Protein AF-A0AAW0RAK2-F1 (afdb_monomer)

Solvent-accessible surface area (backbone atoms only — not comparable to full-atom values): 13248 Å² total; per-residue (Å²): 136,84,80,83,63,71,53,50,67,70,63,47,37,52,49,53,38,53,50,53,51,50,53,22,68,71,68,38,85,73,38,51,70,46,72,48,55,101,86,27,38,77,51,62,38,71,68,61,48,47,56,40,31,77,69,62,59,25,70,68,50,65,35,73,65,27,44,52,48,64,15,53,37,58,44,67,71,52,96,78,45,68,80,42,71,54,14,34,61,48,60,60,58,45,37,55,66,39,35,80,79,54,79,58,89,42,74,66,41,39,52,40,31,74,77,64,63,40,46,72,75,91,58,84,56,38,62,47,62,25,35,52,42,65,54,26,40,39,44,98,82,27,19,41,29,38,29,38,32,54,76,69,29,28,29,35,43,35,72,40,72,59,56,74,78,55,88,76,74,77,91,76,79,98,67,89,74,81,60,82,87,68,79,56,90,52,56,86,58,43,76,76,76,31,48,78,33,52,47,71,59,42,53,56,50,44,65,70,43,43,64,59,56,51,50,56,47,54,55,48,51,54,58,50,61,68,67,78,112

Foldseek 3Di:
DDDQDAADLVLLQVLLQVLLVVLCVVVPPQSDKDFADPQFDPLLDPVLQVLCCVVLLAVATADPSLSVSNRGHIDGPHPFDASAVQKTFDCPCCFRPNLPPDDDPDPVQNVCCVVRVGRDDRDLNSLDHNQKDWGMDGDLQFDKTWIQRNGSQKIFIDGSHDVVCDPPDDDDDDDPPPPVVPSAPPHSVVSVVTDIGRSVRVSVVCVVCVVVRRVVRVVVVVVVVVVVD

Mean predicted aligned error: 11.4 Å

Radius of gyration: 18.57 Å; Cα contacts (8 Å, |Δi|>4): 291; chains: 1; bounding box: 48×43×53 Å

Nearest PDB structures (foldseek):
  4n7z-assembly1_A-2  TM=3.763E-01  e=9.316E-01  Homo sapiens
  4nk7-assembly1_A  TM=3.733E-01  e=7.074E+00  Drosophila melanogaster
  4g7n-assembly1_A  TM=3.426E-01  e=6.664E+00  Drosophila melanogaster

Organism: NCBI:txid1337665

Sequence (229 aa):
MSTNEEYSHDATVAAVTSLLTYVSELYGAGYELSYPPPGGWECFNRDKLRLLQEHGKYNNGLTDRALELMRHMPYFLNDDPELMYFTQPAYHYQAFCRPDLKPPESELEKKNAEENKIVSRETYDQHLPPQFVVLTYAQPWKGYTIIVDTEQGCVRFWDRYDGTASVTKERGDLGYEYDEDEVEESGPEGWKLADRYRIPTFFDLWRREFLRIANAAQEWNRELENKED

Structure (mmCIF, N/CA/C/O backbone):
data_AF-A0AAW0RAK2-F1
#
_entry.id   AF-A0AAW0RAK2-F1
#
loop_
_atom_site.group_PDB
_atom_site.id
_atom_site.type_symbol
_atom_site.label_atom_id
_atom_site.label_alt_id
_atom_site.label_comp_id
_atom_site.label_asym_id
_atom_site.label_entity_id
_atom_site.label_seq_id
_atom_site.pdbx_PDB_ins_code
_atom_site.Cartn_x
_atom_site.Cartn_y
_atom_site.Cartn_z
_atom_site.occupancy
_atom_site.B_iso_or_equiv
_atom_site.auth_seq_id
_atom_site.auth_comp_id
_atom_site.auth_asym_id
_atom_site.auth_atom_id
_atom_site.pdbx_PDB_model_num
ATOM 1 N N . MET A 1 1 ? -24.374 -17.005 -7.831 1.00 31.44 1 MET A N 1
ATOM 2 C CA . MET A 1 1 ? -24.588 -16.677 -6.406 1.00 31.44 1 MET A CA 1
ATOM 3 C C . MET A 1 1 ? -23.296 -16.067 -5.898 1.00 31.44 1 MET A C 1
ATOM 5 O O . MET A 1 1 ? -22.331 -16.800 -5.746 1.00 31.44 1 MET A O 1
ATOM 9 N N . SER A 1 2 ? -23.228 -14.740 -5.779 1.00 39.12 2 SER A N 1
ATOM 10 C CA . SER A 1 2 ? -22.013 -14.063 -5.316 1.00 39.12 2 SER A CA 1
ATOM 11 C C . SER A 1 2 ? -22.067 -14.000 -3.794 1.00 39.12 2 SER A C 1
ATOM 13 O O . SER A 1 2 ? -22.903 -13.287 -3.243 1.00 39.12 2 SER A O 1
ATOM 15 N N . THR A 1 3 ? -21.255 -14.801 -3.108 1.00 45.25 3 THR A N 1
ATOM 16 C CA . THR A 1 3 ? -20.989 -14.575 -1.687 1.00 45.25 3 THR A CA 1
ATOM 17 C C . THR A 1 3 ? -20.198 -13.277 -1.590 1.00 45.25 3 THR A C 1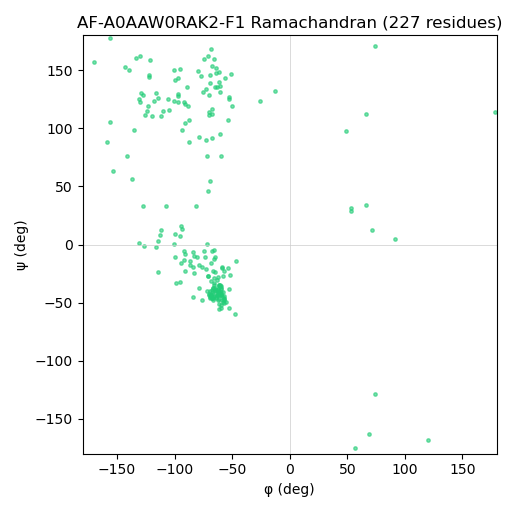
ATOM 19 O O . THR A 1 3 ? -19.089 -13.189 -2.114 1.00 45.25 3 THR A O 1
ATOM 22 N N . ASN A 1 4 ? -20.805 -12.244 -1.012 1.00 52.22 4 ASN A N 1
ATOM 23 C CA . ASN A 1 4 ? -20.113 -11.005 -0.687 1.00 52.22 4 ASN A CA 1
ATOM 24 C C . ASN A 1 4 ? -19.220 -11.329 0.520 1.00 52.22 4 ASN A C 1
ATOM 26 O O . ASN A 1 4 ? -19.695 -11.331 1.652 1.00 52.22 4 ASN A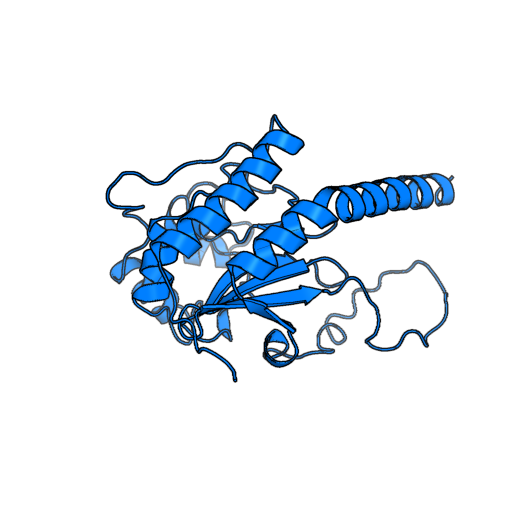 O 1
ATOM 30 N N . GLU A 1 5 ? -17.986 -11.766 0.276 1.00 62.75 5 GLU A N 1
ATOM 31 C CA . GLU A 1 5 ? -17.005 -11.922 1.351 1.00 62.75 5 GLU A CA 1
ATOM 32 C C . GLU A 1 5 ? -16.619 -10.523 1.821 1.00 62.75 5 GLU A C 1
ATOM 34 O O . GLU A 1 5 ? -16.083 -9.725 1.055 1.00 62.75 5 GLU A O 1
ATOM 39 N N . GLU A 1 6 ? -16.971 -10.212 3.066 1.00 83.44 6 GLU A N 1
ATOM 40 C CA . GLU A 1 6 ? -16.625 -8.946 3.699 1.00 83.44 6 GLU A CA 1
ATOM 41 C C . GLU A 1 6 ? -15.104 -8.809 3.851 1.00 83.44 6 GLU A C 1
ATOM 43 O O . GLU A 1 6 ? -14.372 -9.794 3.982 1.00 83.44 6 GLU A O 1
ATOM 48 N N . TYR A 1 7 ? -14.625 -7.564 3.856 1.00 92.12 7 TYR A N 1
ATOM 49 C CA . TYR A 1 7 ? -13.220 -7.243 4.089 1.00 92.12 7 TYR A CA 1
ATOM 50 C C . TYR A 1 7 ? -12.701 -7.879 5.389 1.00 92.12 7 TYR A C 1
ATOM 52 O O . TYR A 1 7 ? -13.234 -7.636 6.473 1.00 92.12 7 TYR A O 1
ATOM 60 N N . SER A 1 8 ? -11.609 -8.639 5.279 1.00 94.38 8 SER A N 1
ATOM 61 C CA . SER A 1 8 ? -10.864 -9.182 6.415 1.00 94.38 8 SER A CA 1
ATOM 62 C C . SER A 1 8 ? -9.519 -8.474 6.529 1.00 94.38 8 SER A C 1
ATOM 64 O O . SER A 1 8 ? -8.667 -8.599 5.646 1.00 94.38 8 SER A O 1
ATOM 66 N N . HIS A 1 9 ? -9.327 -7.737 7.623 1.00 95.38 9 HIS A N 1
ATOM 67 C CA . HIS A 1 9 ? -8.092 -6.998 7.880 1.00 95.38 9 HIS A CA 1
ATOM 68 C C . HIS A 1 9 ? -6.874 -7.930 7.931 1.00 95.38 9 HIS A C 1
ATOM 70 O O . HIS A 1 9 ? -5.954 -7.764 7.134 1.00 95.38 9 HIS A O 1
ATOM 76 N N . ASP A 1 10 ? -6.912 -8.962 8.776 1.00 95.19 10 ASP A N 1
ATOM 77 C CA . ASP A 1 10 ? -5.793 -9.894 8.963 1.00 95.19 10 ASP A CA 1
ATOM 78 C C . ASP A 1 10 ? -5.431 -10.637 7.673 1.00 95.19 10 ASP A C 1
ATOM 80 O O . ASP A 1 10 ? -4.255 -10.773 7.336 1.00 95.19 10 ASP A O 1
ATOM 84 N N . ALA A 1 11 ? -6.437 -11.079 6.907 1.00 93.75 11 ALA A N 1
ATOM 85 C CA . ALA A 1 11 ? -6.195 -11.742 5.629 1.00 93.75 11 ALA A CA 1
ATOM 86 C C . ALA A 1 11 ? -5.560 -10.787 4.610 1.00 93.75 11 ALA A C 1
ATOM 88 O O . ALA A 1 11 ? -4.676 -11.188 3.855 1.00 93.75 11 ALA A O 1
ATOM 89 N N . THR A 1 12 ? -5.976 -9.518 4.610 1.00 95.69 12 THR A N 1
ATOM 90 C CA . THR A 1 12 ? -5.400 -8.485 3.741 1.00 95.69 12 THR A CA 1
ATOM 91 C C . THR A 1 12 ? -3.955 -8.192 4.126 1.00 95.69 12 THR A C 1
ATOM 93 O O . THR A 1 12 ? -3.084 -8.211 3.260 1.00 95.69 12 THR A O 1
ATOM 96 N N . VAL A 1 13 ? -3.678 -7.988 5.417 1.00 96.25 13 VAL A N 1
ATOM 97 C CA . VAL A 1 13 ? -2.321 -7.776 5.940 1.00 96.25 13 VAL A CA 1
ATOM 98 C C . VAL A 1 13 ? -1.419 -8.951 5.580 1.00 96.25 13 VAL A C 1
ATOM 100 O O . VAL A 1 13 ? -0.319 -8.738 5.070 1.00 96.25 13 VAL A O 1
ATOM 103 N N . ALA A 1 14 ? -1.882 -10.187 5.776 1.00 95.00 14 ALA A N 1
ATOM 104 C CA . ALA A 1 14 ? -1.127 -11.382 5.419 1.00 95.00 14 ALA A CA 1
ATOM 105 C C . ALA A 1 14 ? -0.844 -11.458 3.909 1.00 95.00 14 ALA A C 1
ATOM 107 O O . ALA A 1 14 ? 0.275 -11.786 3.510 1.00 95.00 14 ALA A O 1
ATOM 108 N N . ALA A 1 15 ? -1.825 -11.122 3.068 1.00 93.38 15 ALA A N 1
ATOM 109 C CA . ALA A 1 15 ? -1.676 -11.160 1.618 1.00 93.38 15 ALA A CA 1
ATOM 110 C C . ALA A 1 15 ? -0.693 -10.095 1.103 1.00 93.38 15 ALA A C 1
ATOM 112 O O . ALA A 1 15 ? 0.218 -10.423 0.342 1.00 93.38 15 ALA A O 1
ATOM 113 N N . VAL A 1 16 ? -0.812 -8.849 1.578 1.00 93.31 16 VAL A N 1
ATOM 114 C CA . VAL A 1 16 ? 0.123 -7.769 1.226 1.00 93.31 16 VAL A CA 1
ATOM 115 C C . VAL A 1 16 ? 1.522 -8.072 1.747 1.00 93.31 16 VAL A C 1
ATOM 117 O O . VAL A 1 16 ? 2.488 -7.958 0.999 1.00 93.31 16 VAL A O 1
ATOM 120 N N . THR A 1 17 ? 1.640 -8.525 2.997 1.00 94.12 17 THR A N 1
ATOM 121 C CA . THR A 1 17 ? 2.926 -8.936 3.576 1.00 94.12 17 THR A CA 1
ATOM 122 C C . THR A 1 17 ? 3.579 -9.998 2.709 1.00 94.12 17 THR A C 1
ATOM 124 O O . THR A 1 17 ? 4.723 -9.838 2.303 1.00 94.12 17 THR A O 1
ATOM 127 N N . SER A 1 18 ? 2.832 -11.041 2.344 1.00 91.69 18 SER A N 1
ATOM 128 C CA . SER A 1 18 ? 3.358 -12.102 1.495 1.00 91.69 18 SER A CA 1
ATOM 129 C C . SER A 1 18 ? 3.824 -11.598 0.129 1.00 91.69 18 SER A C 1
ATOM 131 O O . SER A 1 18 ? 4.825 -12.113 -0.366 1.00 91.69 18 SER A O 1
ATOM 133 N N . LEU A 1 19 ? 3.126 -10.633 -0.478 1.00 88.50 19 LEU A N 1
ATOM 134 C CA . LEU A 1 19 ? 3.572 -10.003 -1.718 1.00 88.50 19 LEU A CA 1
ATOM 135 C C . LEU A 1 19 ? 4.912 -9.296 -1.521 1.00 88.50 19 LEU A C 1
ATOM 137 O O . LEU A 1 19 ? 5.861 -9.564 -2.254 1.00 88.50 19 LEU A O 1
ATOM 141 N N . LEU A 1 20 ? 4.987 -8.383 -0.553 1.00 90.06 20 LEU A N 1
ATOM 142 C CA . LEU A 1 20 ? 6.180 -7.563 -0.382 1.00 90.06 20 LEU A CA 1
ATOM 143 C C . LEU A 1 20 ? 7.379 -8.427 0.017 1.00 90.06 20 LEU A C 1
ATOM 145 O O . LEU A 1 20 ? 8.466 -8.228 -0.520 1.00 90.06 20 LEU A O 1
ATOM 149 N N . THR A 1 21 ? 7.186 -9.421 0.893 1.00 91.25 21 THR A N 1
ATOM 150 C CA . THR A 1 21 ? 8.232 -10.387 1.262 1.00 91.25 21 THR A CA 1
ATOM 151 C C . THR A 1 21 ? 8.735 -11.139 0.038 1.00 91.25 21 THR A C 1
ATOM 153 O O . THR A 1 21 ? 9.941 -11.242 -0.150 1.00 91.25 21 THR A O 1
ATOM 156 N N . TYR A 1 22 ? 7.834 -11.597 -0.834 1.00 87.56 22 TYR A N 1
ATOM 157 C CA . TYR A 1 22 ? 8.224 -12.284 -2.062 1.00 87.56 22 TYR A CA 1
ATOM 158 C C . TYR A 1 22 ? 9.080 -11.397 -2.982 1.00 87.56 22 TYR A C 1
ATOM 160 O O . TYR A 1 22 ? 10.105 -11.848 -3.486 1.00 87.56 22 TYR A O 1
ATOM 168 N N . VAL A 1 23 ? 8.703 -10.127 -3.162 1.00 85.62 23 VAL A N 1
ATOM 169 C CA . VAL A 1 23 ? 9.499 -9.153 -3.932 1.00 85.62 23 VAL A CA 1
ATOM 170 C C . VAL A 1 23 ? 10.872 -8.933 -3.289 1.00 85.62 23 VAL A C 1
ATOM 172 O O . VAL A 1 23 ? 11.889 -8.972 -3.977 1.00 85.62 23 VAL A O 1
ATOM 175 N N . SER A 1 24 ? 10.905 -8.738 -1.969 1.00 88.88 24 SER A N 1
ATOM 176 C CA . SER A 1 24 ? 12.136 -8.551 -1.194 1.00 88.88 24 SER A CA 1
ATOM 177 C C . SER A 1 24 ? 13.102 -9.725 -1.360 1.00 88.88 24 SER A C 1
ATOM 179 O O . SER A 1 24 ? 14.282 -9.528 -1.641 1.00 88.88 24 SER A O 1
ATOM 181 N N . GLU A 1 25 ? 12.596 -10.956 -1.265 1.00 88.50 25 GLU A N 1
ATOM 182 C CA . GLU A 1 25 ? 13.384 -12.178 -1.445 1.00 88.50 25 GLU A CA 1
ATOM 183 C C . GLU A 1 25 ? 13.883 -12.352 -2.882 1.00 88.50 25 GLU A C 1
ATOM 185 O O . GLU A 1 25 ? 15.000 -12.826 -3.089 1.00 88.50 25 GLU A O 1
ATOM 190 N N . LEU A 1 26 ? 13.069 -11.976 -3.872 1.00 84.06 26 LEU A N 1
ATOM 191 C CA . LEU A 1 26 ? 13.415 -12.134 -5.279 1.00 84.06 26 LEU A CA 1
ATOM 192 C C . LEU A 1 26 ? 14.544 -11.192 -5.713 1.00 84.06 26 LEU A C 1
ATOM 194 O O . LEU A 1 26 ? 15.452 -11.626 -6.421 1.00 84.06 26 LEU A O 1
ATOM 198 N N . TYR A 1 27 ? 14.481 -9.920 -5.317 1.00 82.88 27 TYR A N 1
ATOM 199 C CA . TYR A 1 27 ? 15.470 -8.918 -5.722 1.00 82.88 27 TYR A CA 1
ATOM 200 C C . TYR A 1 27 ? 16.653 -8.800 -4.748 1.00 82.88 27 TYR A C 1
ATOM 202 O O . TYR A 1 27 ? 17.744 -8.401 -5.155 1.00 82.88 27 TYR A O 1
ATOM 210 N N . GLY A 1 28 ? 16.487 -9.205 -3.487 1.00 82.69 28 GLY A N 1
ATOM 211 C CA . GLY A 1 28 ? 17.563 -9.264 -2.503 1.00 82.69 28 GLY A CA 1
ATOM 212 C C . GLY A 1 28 ? 17.994 -7.890 -1.981 1.00 82.69 28 GLY A C 1
ATOM 213 O O . GLY A 1 28 ? 17.176 -7.114 -1.488 1.00 82.69 28 GLY A O 1
ATOM 214 N N . ALA A 1 29 ? 19.302 -7.618 -2.019 1.00 79.19 29 ALA A N 1
ATOM 215 C CA . ALA A 1 29 ? 19.875 -6.388 -1.470 1.00 79.19 29 ALA A CA 1
ATOM 216 C C . ALA A 1 29 ? 19.300 -5.151 -2.178 1.00 79.19 29 ALA A C 1
ATOM 218 O O . ALA A 1 29 ? 19.273 -5.096 -3.406 1.00 79.19 29 ALA A O 1
ATOM 219 N N . GLY A 1 30 ? 18.854 -4.157 -1.410 1.00 79.50 30 GLY A N 1
ATOM 220 C CA . GLY A 1 30 ? 18.152 -2.992 -1.952 1.00 79.50 30 GLY A CA 1
ATOM 221 C C . GLY A 1 30 ? 16.624 -3.139 -2.001 1.00 79.50 30 GLY A C 1
ATOM 222 O O . GLY A 1 30 ? 15.942 -2.223 -2.458 1.00 79.50 30 GLY A O 1
ATOM 223 N N . TYR A 1 31 ? 16.058 -4.226 -1.470 1.00 87.88 31 TYR A N 1
ATOM 224 C CA . TYR A 1 31 ? 14.609 -4.403 -1.299 1.00 87.88 31 TYR A CA 1
ATOM 225 C C . TYR A 1 31 ? 14.243 -4.784 0.140 1.00 87.88 31 TYR A C 1
ATOM 227 O O . TYR A 1 31 ? 13.294 -5.530 0.385 1.00 87.88 31 TYR A O 1
ATOM 235 N N . GLU A 1 32 ? 14.990 -4.285 1.124 1.00 90.19 32 GLU A N 1
ATOM 236 C CA . GLU A 1 32 ? 14.765 -4.585 2.534 1.00 90.19 32 GLU A CA 1
ATOM 237 C C . GLU A 1 32 ? 13.419 -4.038 3.028 1.00 90.19 32 GLU A C 1
ATOM 239 O O . GLU A 1 32 ? 13.052 -2.885 2.779 1.00 90.19 32 GLU A O 1
ATOM 244 N N . LEU A 1 33 ? 12.701 -4.871 3.783 1.00 92.19 33 LEU A N 1
ATOM 245 C CA . LEU A 1 33 ? 11.429 -4.511 4.400 1.00 92.19 33 LEU A CA 1
ATOM 246 C C . LEU A 1 33 ? 11.587 -4.151 5.872 1.00 92.19 33 LEU A C 1
ATOM 248 O O . LEU A 1 33 ? 12.287 -4.820 6.633 1.00 92.19 33 LEU A O 1
ATOM 252 N N . SER A 1 34 ? 10.824 -3.148 6.290 1.00 92.44 34 SER A N 1
ATOM 253 C CA . SER A 1 34 ? 10.502 -2.900 7.687 1.00 92.44 34 SER A CA 1
ATOM 254 C C . SER A 1 34 ? 9.139 -3.497 8.007 1.00 92.44 34 SER A C 1
ATOM 256 O O . SER A 1 34 ? 8.159 -3.207 7.319 1.00 92.44 34 SER A O 1
ATOM 258 N N . TYR A 1 35 ? 9.066 -4.314 9.057 1.00 94.56 35 TYR A N 1
ATOM 259 C CA . TYR A 1 35 ? 7.819 -4.917 9.526 1.00 94.56 35 TYR A CA 1
ATOM 260 C C . TYR A 1 35 ? 7.226 -4.109 10.685 1.00 94.56 35 TYR A C 1
ATOM 262 O O . TYR A 1 35 ? 7.984 -3.614 11.526 1.00 94.56 35 TYR A O 1
ATOM 270 N N . PRO A 1 36 ? 5.889 -3.983 10.758 1.00 95.00 36 PRO A N 1
ATOM 271 C CA . PRO A 1 36 ? 5.235 -3.228 11.817 1.00 95.00 36 PRO A CA 1
ATOM 272 C C . PRO A 1 36 ? 5.471 -3.864 13.195 1.00 95.00 36 PRO A C 1
ATOM 274 O O . PRO A 1 36 ? 5.541 -5.092 13.313 1.00 95.00 36 PRO A O 1
ATOM 277 N N . PRO A 1 37 ? 5.542 -3.055 14.267 1.00 94.50 37 PRO A N 1
ATOM 278 C CA . PRO A 1 37 ? 5.496 -3.574 15.630 1.00 94.50 37 PRO A CA 1
ATOM 279 C C . PRO A 1 37 ? 4.095 -4.145 15.952 1.00 94.50 37 PRO A C 1
ATOM 281 O O . PRO A 1 37 ? 3.140 -3.864 15.227 1.00 94.50 37 PRO A O 1
ATOM 284 N N . PRO A 1 38 ? 3.913 -4.889 17.065 1.00 91.50 38 PRO A N 1
ATOM 285 C CA . PRO A 1 38 ? 2.638 -5.546 17.392 1.00 91.50 38 PRO A CA 1
ATOM 286 C C . PRO A 1 38 ? 1.398 -4.638 17.495 1.00 91.50 38 PRO A C 1
ATOM 288 O O . PRO A 1 38 ? 0.287 -5.135 17.372 1.00 91.50 38 PRO A O 1
ATOM 291 N N . GLY A 1 39 ? 1.569 -3.333 17.741 1.00 91.94 39 GLY A N 1
ATOM 292 C CA . GLY A 1 39 ? 0.479 -2.339 17.762 1.00 91.94 39 GLY A CA 1
ATOM 293 C C . GLY A 1 39 ? 0.349 -1.509 16.476 1.00 91.94 39 GLY A C 1
ATOM 294 O O . GLY A 1 39 ? -0.357 -0.494 16.460 1.00 91.94 39 GLY A O 1
ATOM 295 N N . GLY A 1 40 ? 1.088 -1.893 15.435 1.00 94.88 40 GLY A N 1
ATOM 296 C CA . GLY A 1 40 ? 1.208 -1.162 14.186 1.00 94.88 40 GLY A CA 1
ATOM 297 C C . GLY A 1 40 ? 2.081 0.089 14.287 1.00 94.88 40 GLY A C 1
ATOM 298 O O . GLY A 1 40 ? 2.508 0.525 15.357 1.00 94.88 40 GLY A O 1
ATOM 299 N N . TRP A 1 41 ? 2.368 0.687 13.141 1.00 92.81 41 TRP A N 1
ATOM 300 C CA . TRP A 1 41 ? 3.177 1.896 13.045 1.00 92.81 41 TRP A CA 1
ATOM 301 C C . TRP A 1 41 ? 2.475 3.115 13.666 1.00 92.81 41 TRP A C 1
ATOM 303 O O . TRP A 1 41 ? 1.463 3.603 13.161 1.00 92.81 41 TRP A O 1
ATOM 313 N N . GLU A 1 42 ? 3.052 3.684 14.725 1.00 89.75 42 GLU A N 1
ATOM 314 C CA . GLU A 1 42 ? 2.478 4.846 15.428 1.00 89.75 42 GLU A CA 1
ATOM 315 C C . GLU A 1 42 ? 2.419 6.125 14.575 1.00 89.75 42 GLU A C 1
ATOM 317 O O . GLU A 1 42 ? 1.601 7.017 14.817 1.00 89.75 42 GLU A O 1
ATOM 322 N N . CYS A 1 43 ? 3.272 6.218 13.554 1.00 84.25 43 CYS A N 1
ATOM 323 C CA . CYS A 1 43 ? 3.294 7.325 12.603 1.00 84.25 43 CYS A CA 1
ATOM 324 C C . CYS A 1 43 ? 2.045 7.399 11.712 1.00 84.25 43 CYS A C 1
ATOM 326 O O . CYS A 1 43 ? 1.725 8.491 11.248 1.00 84.25 43 CYS A O 1
ATOM 328 N N . PHE A 1 44 ? 1.311 6.302 11.508 1.00 85.88 44 PHE A N 1
ATOM 329 C CA . PHE A 1 44 ? -0.000 6.342 10.862 1.00 85.88 44 PHE A CA 1
ATOM 330 C C . PHE A 1 44 ? -1.065 6.592 11.932 1.00 85.88 44 PHE A C 1
ATOM 332 O O . PHE A 1 44 ? -1.617 5.671 12.541 1.00 85.88 44 PHE A O 1
ATOM 339 N N . ASN A 1 45 ? -1.327 7.869 12.203 1.00 83.81 45 ASN A N 1
ATOM 340 C CA . ASN A 1 45 ? -2.333 8.301 13.166 1.00 83.81 45 ASN A CA 1
ATOM 341 C C . ASN A 1 45 ? -3.218 9.419 12.602 1.00 83.81 45 ASN A C 1
ATOM 343 O O . ASN A 1 45 ? -2.869 10.098 11.634 1.00 83.81 45 ASN A O 1
ATOM 347 N N . ARG A 1 46 ? -4.388 9.587 13.228 1.00 82.38 46 ARG A N 1
ATOM 348 C CA . ARG A 1 46 ? -5.421 10.535 12.796 1.00 82.38 46 ARG A CA 1
ATOM 349 C C . ARG A 1 46 ? -4.948 11.986 12.807 1.00 82.38 46 ARG A C 1
ATOM 351 O O . ARG A 1 46 ? -5.331 12.729 11.911 1.00 82.38 46 ARG A O 1
ATOM 358 N N . ASP A 1 47 ? -4.101 12.369 13.756 1.00 78.88 47 ASP A N 1
ATOM 359 C CA . ASP A 1 47 ? -3.611 13.745 13.862 1.00 78.88 47 ASP A CA 1
ATOM 360 C C . ASP A 1 47 ? -2.697 14.110 12.686 1.00 78.88 47 ASP A C 1
ATOM 362 O O . ASP A 1 47 ? -2.900 15.140 12.046 1.00 78.88 47 ASP A O 1
ATOM 366 N N . LYS A 1 48 ? -1.752 13.232 12.323 1.00 72.81 48 LYS A N 1
ATOM 367 C CA . LYS A 1 48 ? -0.908 13.406 11.126 1.00 72.81 48 LYS A CA 1
ATOM 368 C C . LYS A 1 48 ? -1.723 13.407 9.839 1.00 72.81 48 LYS A C 1
ATOM 370 O O . LYS A 1 48 ? -1.456 14.196 8.938 1.00 72.81 48 LYS A O 1
ATOM 375 N N . LEU A 1 49 ? -2.733 12.544 9.763 1.00 73.81 49 LEU A N 1
ATOM 376 C CA . LEU A 1 49 ? -3.621 12.494 8.611 1.00 73.81 49 LEU A CA 1
ATOM 377 C C . LEU A 1 49 ? -4.434 13.788 8.460 1.00 73.81 49 LEU A C 1
ATOM 379 O O . LEU A 1 49 ? -4.599 14.276 7.347 1.00 73.81 49 LEU A O 1
ATOM 383 N N . ARG A 1 50 ? -4.902 14.368 9.572 1.00 72.94 50 ARG A N 1
ATOM 384 C CA . ARG A 1 50 ? -5.605 15.655 9.570 1.00 72.94 50 ARG A CA 1
ATOM 385 C C . ARG A 1 50 ? -4.706 16.781 9.065 1.00 72.94 50 ARG A C 1
ATOM 387 O O . ARG A 1 50 ? -5.150 17.554 8.228 1.00 72.94 50 ARG A O 1
ATOM 394 N N . LEU A 1 51 ? -3.441 16.820 9.491 1.00 67.06 51 LEU A N 1
ATOM 395 C CA . LEU A 1 51 ? -2.467 17.784 8.963 1.00 67.06 51 LEU A CA 1
ATOM 396 C C . LEU A 1 51 ? -2.335 17.648 7.437 1.00 67.06 51 LEU A C 1
ATOM 398 O O . LEU A 1 51 ? -2.456 18.626 6.711 1.00 67.06 51 LEU A O 1
ATOM 402 N N . LEU A 1 52 ? -2.187 16.425 6.923 1.00 65.81 52 LEU A N 1
ATOM 403 C CA . LEU A 1 52 ? -2.106 16.184 5.477 1.00 65.81 52 LEU A CA 1
ATOM 404 C C . LEU A 1 52 ? -3.376 16.607 4.708 1.00 65.81 52 LEU A C 1
ATOM 406 O O . LEU A 1 52 ? -3.277 17.089 3.579 1.00 65.81 52 LEU A O 1
ATOM 410 N N . GLN A 1 53 ? -4.561 16.449 5.306 1.00 67.88 53 GLN A N 1
ATOM 411 C CA . GLN A 1 53 ? -5.833 16.916 4.734 1.00 67.88 53 GLN A CA 1
ATOM 412 C C . GLN A 1 53 ? -5.936 18.444 4.711 1.00 67.88 53 GLN A C 1
ATOM 414 O O . GLN A 1 53 ? -6.311 19.012 3.689 1.00 67.88 53 GLN A O 1
ATOM 419 N N . GLU A 1 54 ? -5.591 19.111 5.817 1.00 66.50 54 GLU A N 1
ATOM 420 C CA . GLU A 1 54 ? -5.627 20.576 5.952 1.00 66.50 54 GLU A CA 1
ATOM 421 C C . GLU A 1 54 ? -4.744 21.266 4.894 1.00 66.50 54 GLU A C 1
ATOM 423 O O . GLU A 1 54 ? -5.056 22.369 4.448 1.00 66.50 54 GLU A O 1
ATOM 428 N N . HIS A 1 55 ? -3.697 20.582 4.422 1.00 61.59 55 HIS A N 1
ATOM 429 C CA . HIS A 1 55 ? -2.806 21.042 3.354 1.00 61.59 55 HIS A CA 1
ATOM 430 C C . HIS A 1 55 ? -3.187 20.556 1.941 1.00 61.59 55 HIS A C 1
ATOM 432 O O . HIS A 1 55 ? -2.379 20.666 1.019 1.00 61.59 55 HIS A O 1
ATOM 438 N N . GLY A 1 56 ? -4.393 20.010 1.748 1.00 57.25 56 GLY A N 1
ATOM 439 C CA . GLY A 1 56 ? -4.919 19.626 0.431 1.00 57.25 56 GLY A CA 1
ATOM 440 C C . GLY A 1 56 ? -4.258 18.396 -0.202 1.00 57.25 56 GLY A C 1
ATOM 441 O O . GLY A 1 56 ? -4.468 18.130 -1.380 1.00 57.25 56 GLY A O 1
ATOM 442 N N . LYS A 1 57 ? -3.459 17.625 0.552 1.00 58.31 57 LYS A N 1
ATOM 443 C CA . LYS A 1 57 ? -2.783 16.413 0.044 1.00 58.31 57 LYS A CA 1
ATOM 444 C C . LYS A 1 57 ? -3.671 15.166 0.085 1.00 58.31 57 LYS A C 1
ATOM 446 O O . LYS A 1 57 ? -3.415 14.210 -0.638 1.00 58.31 57 LYS A O 1
ATOM 451 N N . TYR A 1 58 ? -4.728 15.192 0.894 1.00 59.53 58 TYR A N 1
ATOM 452 C CA . TYR A 1 58 ? -5.796 14.190 0.915 1.00 59.53 58 TYR A CA 1
ATOM 453 C C . TYR A 1 58 ? -7.141 14.910 0.976 1.00 59.53 58 TYR A C 1
ATOM 455 O O . TYR A 1 58 ? -7.574 15.297 2.058 1.00 59.53 58 TYR A O 1
ATOM 463 N N . ASN A 1 59 ? -7.832 15.075 -0.155 1.00 52.91 59 ASN A N 1
ATOM 464 C CA . ASN A 1 59 ? -9.094 15.828 -0.166 1.00 52.91 59 ASN A CA 1
ATOM 465 C C . ASN A 1 59 ? -10.210 15.146 0.644 1.00 52.91 59 ASN A C 1
ATOM 467 O O . ASN A 1 59 ? -11.067 15.827 1.198 1.00 52.91 59 ASN A O 1
ATOM 471 N N . ASN A 1 60 ? -10.179 13.811 0.757 1.00 62.31 60 ASN A N 1
ATOM 472 C CA . ASN A 1 60 ? -11.230 13.030 1.424 1.00 62.31 60 ASN A CA 1
ATOM 473 C C . ASN A 1 60 ? -10.754 12.283 2.681 1.00 62.31 60 ASN A C 1
ATOM 475 O O . ASN A 1 60 ? -11.551 11.626 3.354 1.00 62.31 60 ASN A O 1
ATOM 479 N N . GLY A 1 61 ? -9.464 12.375 3.011 1.00 74.50 61 GLY A N 1
ATOM 480 C CA . GLY A 1 61 ? -8.876 11.607 4.102 1.00 74.50 61 GLY A CA 1
ATOM 481 C C . GLY A 1 61 ? -8.779 10.106 3.866 1.00 74.50 61 GLY A C 1
ATOM 482 O O . GLY A 1 61 ? -8.892 9.639 2.744 1.00 74.50 61 GLY A O 1
ATOM 483 N N . LEU A 1 62 ? -8.581 9.360 4.956 1.00 83.38 62 LEU A N 1
ATOM 484 C CA . LEU A 1 62 ? -8.627 7.900 4.990 1.00 83.38 62 LEU A CA 1
ATOM 485 C C . LEU A 1 62 ? -9.676 7.436 6.003 1.00 83.38 62 LEU A C 1
ATOM 487 O O . LEU A 1 62 ? -9.881 8.069 7.043 1.00 83.38 62 LEU A O 1
ATOM 491 N N . THR A 1 63 ? -10.340 6.320 5.726 1.00 89.88 63 THR A N 1
ATOM 492 C CA . THR A 1 63 ? -11.209 5.636 6.699 1.00 89.88 63 THR A CA 1
ATOM 493 C C . THR A 1 63 ? -10.379 4.976 7.809 1.00 89.88 63 THR A C 1
ATOM 495 O O . THR A 1 63 ? -9.182 4.750 7.633 1.00 89.88 63 THR A O 1
ATOM 498 N N . ASP A 1 64 ? -10.997 4.625 8.947 1.00 91.06 64 ASP A N 1
ATOM 499 C CA . ASP A 1 64 ? -10.280 3.910 10.023 1.00 91.06 64 ASP A CA 1
ATOM 500 C C . ASP A 1 64 ? -9.738 2.566 9.528 1.00 91.06 64 ASP A C 1
ATOM 502 O O . ASP A 1 64 ? -8.632 2.187 9.886 1.00 91.06 64 ASP A O 1
ATOM 506 N N . ARG A 1 65 ? -10.473 1.871 8.648 1.00 93.31 65 ARG A N 1
ATOM 507 C CA . ARG A 1 65 ? -10.038 0.588 8.073 1.00 93.31 65 ARG A CA 1
ATOM 508 C C . ARG A 1 65 ? -8.817 0.728 7.166 1.00 93.31 65 ARG A C 1
ATOM 510 O O . ARG A 1 65 ? -7.919 -0.105 7.246 1.00 93.31 65 ARG A O 1
ATOM 517 N N . ALA A 1 66 ? -8.786 1.759 6.322 1.00 91.75 66 ALA A N 1
ATOM 518 C CA . ALA A 1 66 ? -7.638 2.054 5.467 1.00 91.75 66 ALA A CA 1
ATOM 519 C C . ALA A 1 66 ? -6.413 2.454 6.302 1.00 91.75 66 ALA A C 1
ATOM 521 O O . ALA A 1 66 ? -5.321 1.926 6.093 1.00 91.75 66 ALA A O 1
ATOM 522 N N . LEU A 1 67 ? -6.608 3.317 7.304 1.00 91.00 67 LEU A N 1
ATOM 523 C CA . LEU A 1 67 ? -5.541 3.715 8.219 1.00 91.00 67 LEU A CA 1
ATOM 524 C C . LEU A 1 67 ? -4.997 2.517 9.011 1.00 91.00 67 LEU A C 1
ATOM 526 O O . LEU A 1 67 ? -3.785 2.359 9.134 1.00 91.00 67 LEU A O 1
ATOM 530 N N . GLU A 1 68 ? -5.880 1.652 9.506 1.00 94.69 68 GLU A N 1
ATOM 531 C CA . GLU A 1 68 ? -5.504 0.444 10.240 1.00 94.69 68 GLU A CA 1
ATOM 532 C C . GLU A 1 68 ? -4.728 -0.539 9.359 1.00 94.69 68 GLU A C 1
ATOM 534 O O . GLU A 1 68 ? -3.742 -1.121 9.809 1.00 94.69 68 GLU A O 1
ATOM 539 N N . LEU A 1 69 ? -5.110 -0.689 8.085 1.00 95.31 69 LEU A N 1
ATOM 540 C CA . LEU A 1 69 ? -4.335 -1.458 7.109 1.00 95.31 69 LEU A CA 1
ATOM 541 C C . LEU A 1 69 ? -2.916 -0.899 6.972 1.00 95.31 69 LEU A C 1
ATOM 543 O O . LEU A 1 69 ? -1.949 -1.640 7.120 1.00 95.31 69 LEU A O 1
ATOM 547 N N . MET A 1 70 ? -2.776 0.413 6.782 1.00 92.75 70 MET A N 1
ATOM 548 C CA . MET A 1 70 ? -1.464 1.055 6.659 1.00 92.75 70 MET A CA 1
ATOM 549 C C . MET A 1 70 ? -0.590 0.877 7.907 1.00 92.75 70 MET A C 1
ATOM 551 O O . MET A 1 70 ? 0.623 0.702 7.783 1.00 92.75 70 MET A O 1
ATOM 555 N N . ARG A 1 71 ? -1.187 0.856 9.104 1.00 94.62 71 ARG A N 1
ATOM 556 C CA . ARG A 1 71 ? -0.480 0.592 10.369 1.00 94.62 71 ARG A CA 1
ATOM 557 C C . ARG A 1 71 ? 0.136 -0.802 10.442 1.00 94.62 71 ARG A C 1
ATOM 559 O O . ARG A 1 71 ? 1.161 -0.948 11.102 1.00 94.62 71 ARG A O 1
ATOM 566 N N . HIS A 1 72 ? -0.456 -1.793 9.782 1.00 96.44 72 HIS A N 1
ATOM 567 C CA . HIS A 1 72 ? -0.105 -3.205 9.950 1.00 96.44 72 HIS A CA 1
ATOM 568 C C . HIS A 1 72 ? 0.537 -3.852 8.720 1.00 96.44 72 HIS A C 1
ATOM 570 O O . HIS A 1 72 ? 0.779 -5.055 8.725 1.00 96.44 72 HIS A O 1
ATOM 576 N N . MET A 1 73 ? 0.872 -3.080 7.686 1.00 95.19 73 MET A N 1
ATOM 577 C CA . MET A 1 73 ? 1.628 -3.585 6.537 1.00 95.19 73 MET A CA 1
ATOM 578 C C . MET A 1 73 ? 3.136 -3.317 6.669 1.00 95.19 73 MET A C 1
ATOM 580 O O . MET A 1 73 ? 3.541 -2.338 7.310 1.00 95.19 73 MET A O 1
ATOM 584 N N . PRO A 1 74 ? 3.984 -4.173 6.070 1.00 94.50 74 PRO A N 1
ATOM 585 C CA . PRO A 1 74 ? 5.395 -3.872 5.891 1.00 94.50 74 PRO A CA 1
ATOM 586 C C . PRO A 1 74 ? 5.607 -2.834 4.783 1.00 94.50 74 PRO A C 1
ATOM 588 O O . PRO A 1 74 ? 4.755 -2.654 3.915 1.00 94.50 74 PRO A O 1
ATOM 591 N N . TYR A 1 75 ? 6.767 -2.179 4.800 1.00 91.31 75 TYR A N 1
ATOM 592 C CA . TYR A 1 75 ? 7.162 -1.187 3.795 1.00 91.31 75 TYR A CA 1
ATOM 593 C C . TYR A 1 75 ? 8.634 -1.331 3.429 1.00 91.31 75 TYR A C 1
ATOM 595 O O . TYR A 1 75 ? 9.446 -1.725 4.268 1.00 91.31 75 TYR A O 1
ATOM 603 N N . PHE A 1 76 ? 8.983 -0.986 2.190 1.00 87.75 76 PHE A N 1
ATOM 604 C CA . PHE A 1 76 ? 10.377 -0.933 1.758 1.00 87.75 76 PHE A CA 1
ATOM 605 C C . PHE A 1 76 ? 11.113 0.223 2.430 1.00 87.75 76 PHE A C 1
ATOM 607 O O . PHE A 1 76 ? 10.570 1.319 2.572 1.00 87.75 76 PHE A O 1
ATOM 614 N N . LEU A 1 77 ? 12.352 -0.041 2.841 1.00 81.19 77 LEU A N 1
ATOM 615 C CA . LEU A 1 77 ? 13.226 0.954 3.461 1.00 81.19 77 LEU A CA 1
ATOM 616 C C . LEU A 1 77 ? 13.952 1.832 2.445 1.00 81.19 77 LEU A C 1
ATOM 618 O O . LEU A 1 77 ? 14.344 2.939 2.797 1.00 81.19 77 LEU A O 1
ATOM 622 N N . ASN A 1 78 ? 14.134 1.342 1.220 1.00 74.06 78 ASN A N 1
ATOM 623 C CA . ASN A 1 78 ? 14.795 2.107 0.174 1.00 74.06 78 ASN A CA 1
ATOM 624 C C . ASN A 1 78 ? 13.842 3.118 -0.451 1.00 74.06 78 ASN A C 1
ATOM 626 O O . ASN A 1 78 ? 12.632 2.896 -0.529 1.00 74.06 78 ASN A O 1
ATOM 630 N N . ASP A 1 79 ? 14.420 4.230 -0.895 1.00 64.06 79 ASP A N 1
ATOM 631 C CA . ASP A 1 79 ? 13.668 5.386 -1.379 1.00 64.06 79 ASP A CA 1
ATOM 632 C C . ASP A 1 79 ? 13.177 5.221 -2.821 1.00 64.06 79 ASP A C 1
ATOM 634 O O . ASP A 1 79 ? 12.355 6.014 -3.273 1.00 64.06 79 ASP A O 1
ATOM 638 N N . ASP A 1 80 ? 13.643 4.197 -3.544 1.00 70.00 80 ASP A N 1
ATOM 639 C CA . ASP A 1 80 ? 13.174 3.922 -4.903 1.00 70.00 80 ASP A CA 1
ATOM 640 C C . ASP A 1 80 ? 13.292 2.444 -5.331 1.00 70.00 80 ASP A C 1
ATOM 642 O O . ASP A 1 80 ? 14.064 2.112 -6.232 1.00 70.00 80 ASP A O 1
ATOM 646 N N . PRO A 1 81 ? 12.586 1.506 -4.669 1.00 75.38 81 PRO A N 1
ATOM 647 C CA . PRO A 1 81 ? 12.525 0.136 -5.159 1.00 75.38 81 PRO A CA 1
ATOM 648 C C . PRO A 1 81 ? 11.641 0.099 -6.409 1.00 75.38 81 PRO A C 1
ATOM 650 O O . PRO A 1 81 ? 10.519 0.598 -6.386 1.00 75.38 81 PRO A O 1
ATOM 653 N N . GLU A 1 82 ? 12.074 -0.568 -7.472 1.00 76.00 82 GLU A N 1
ATOM 654 C CA . GLU A 1 82 ? 11.175 -0.913 -8.574 1.00 76.00 82 GLU A CA 1
ATOM 655 C C . GLU A 1 82 ? 10.577 -2.293 -8.297 1.00 76.00 82 GLU A C 1
ATOM 657 O O . GLU A 1 82 ? 11.248 -3.313 -8.434 1.00 76.00 82 GLU A O 1
ATOM 662 N N . LEU A 1 83 ? 9.304 -2.359 -7.884 1.00 73.75 83 LEU A N 1
ATOM 663 C CA . LEU A 1 83 ? 8.660 -3.656 -7.623 1.00 73.75 83 LEU A CA 1
ATOM 664 C C . LEU A 1 83 ? 8.602 -4.502 -8.888 1.00 73.75 83 LEU A C 1
ATOM 666 O O . LEU A 1 83 ? 8.714 -5.722 -8.820 1.00 73.75 83 LEU A O 1
ATOM 670 N N . MET A 1 84 ? 8.353 -3.835 -10.011 1.00 73.31 84 MET A N 1
ATOM 671 C CA . MET A 1 84 ? 8.355 -4.370 -11.364 1.00 73.31 84 MET A CA 1
ATOM 672 C C . MET A 1 84 ? 8.622 -3.215 -12.337 1.00 73.31 84 MET A C 1
ATOM 674 O O . MET A 1 84 ? 8.681 -2.053 -11.940 1.00 73.31 84 MET A O 1
ATOM 678 N N . TYR A 1 85 ? 8.713 -3.528 -13.628 1.00 70.88 85 TYR A N 1
ATOM 679 C CA . TYR A 1 85 ? 8.962 -2.550 -14.684 1.00 70.88 85 TYR A CA 1
ATOM 680 C C . TYR A 1 85 ? 8.029 -1.339 -14.609 1.00 70.88 85 TYR A C 1
ATOM 682 O O . TYR A 1 85 ? 6.803 -1.487 -14.688 1.00 70.88 85 TYR A O 1
ATOM 690 N N . PHE A 1 86 ? 8.626 -0.157 -14.437 1.00 73.12 86 PHE A N 1
ATOM 691 C CA . PHE A 1 86 ? 7.926 1.118 -14.284 1.00 73.12 86 PHE A CA 1
ATOM 692 C C . PHE A 1 86 ? 6.856 1.121 -13.179 1.00 73.12 86 PHE A C 1
ATOM 694 O O . PHE A 1 86 ? 5.850 1.819 -13.272 1.00 73.12 86 PHE A O 1
ATOM 701 N N . THR A 1 87 ? 7.043 0.309 -12.138 1.00 79.12 87 THR A N 1
ATOM 702 C CA . THR A 1 87 ? 6.106 0.175 -11.020 1.00 79.12 87 THR A CA 1
ATOM 703 C C . THR A 1 87 ? 6.830 0.408 -9.704 1.00 79.12 87 THR A C 1
ATOM 705 O O . THR A 1 87 ? 7.637 -0.417 -9.274 1.00 79.12 87 THR A O 1
ATOM 708 N N . GLN A 1 88 ? 6.505 1.516 -9.047 1.00 82.62 88 GLN A N 1
ATOM 709 C CA . GLN A 1 88 ? 7.071 1.906 -7.755 1.00 82.62 88 GLN A CA 1
ATOM 710 C C . GLN A 1 88 ? 6.102 1.571 -6.616 1.00 82.62 88 GLN A C 1
ATOM 712 O O . GLN A 1 88 ? 4.886 1.578 -6.823 1.00 82.62 88 GLN A O 1
ATOM 717 N N . PRO A 1 89 ? 6.592 1.280 -5.400 1.00 84.19 89 PRO A N 1
ATOM 718 C CA . PRO A 1 89 ? 5.739 1.144 -4.236 1.00 84.19 89 PRO A CA 1
ATOM 719 C C . PRO A 1 89 ? 5.137 2.492 -3.881 1.00 84.19 89 PRO A C 1
ATOM 721 O O . PRO A 1 89 ? 5.722 3.548 -4.119 1.00 84.19 89 PRO A O 1
ATOM 724 N N . ALA A 1 90 ? 3.982 2.451 -3.234 1.00 79.62 90 ALA A N 1
ATOM 725 C CA . ALA A 1 90 ? 3.443 3.653 -2.643 1.00 79.62 90 ALA A CA 1
ATOM 726 C C . ALA A 1 90 ? 4.282 4.091 -1.433 1.00 79.62 90 ALA A C 1
ATOM 728 O O . ALA A 1 90 ? 4.517 3.322 -0.499 1.00 79.62 90 ALA A O 1
ATOM 729 N N . TYR A 1 91 ? 4.692 5.358 -1.430 1.00 75.38 91 TYR A N 1
ATOM 730 C CA . TYR A 1 91 ? 5.601 5.948 -0.441 1.00 75.38 91 TYR A CA 1
ATOM 731 C C . TYR A 1 91 ? 4.914 6.363 0.869 1.00 75.38 91 TYR A C 1
ATOM 733 O O . TYR A 1 91 ? 5.293 7.349 1.505 1.00 75.38 91 TYR A O 1
ATOM 741 N N . HIS A 1 92 ? 3.886 5.625 1.292 1.00 74.31 92 HIS A N 1
ATOM 742 C CA . HIS A 1 92 ? 3.117 5.939 2.498 1.00 74.31 92 HIS A CA 1
ATOM 743 C C . HIS A 1 92 ? 4.004 6.003 3.742 1.00 74.31 92 HIS A C 1
ATOM 745 O O . HIS A 1 92 ? 3.892 6.918 4.552 1.00 74.31 92 HIS A O 1
ATOM 751 N N . TYR A 1 93 ? 4.921 5.052 3.903 1.00 75.31 93 TYR A N 1
ATOM 752 C CA . TYR A 1 93 ? 5.796 5.022 5.072 1.00 75.31 93 TYR A CA 1
ATOM 753 C C . TYR A 1 93 ? 6.793 6.177 5.083 1.00 75.31 93 TYR A C 1
ATOM 755 O O . TYR A 1 93 ? 6.954 6.837 6.106 1.00 75.31 93 TYR A O 1
ATOM 763 N N . GLN A 1 94 ? 7.414 6.484 3.948 1.00 74.38 94 GLN A N 1
ATOM 764 C CA . GLN A 1 94 ? 8.317 7.622 3.816 1.00 74.38 94 GLN A CA 1
ATOM 765 C C . GLN A 1 94 ? 7.578 8.925 4.151 1.00 74.38 94 GLN A C 1
ATOM 767 O O . GLN A 1 94 ? 8.022 9.678 5.015 1.00 74.38 94 GLN A O 1
ATOM 772 N N . ALA A 1 95 ? 6.386 9.127 3.581 1.00 70.50 95 ALA A N 1
ATOM 773 C CA . ALA A 1 95 ? 5.589 10.330 3.805 1.00 70.50 95 ALA A CA 1
ATOM 774 C C . ALA A 1 95 ? 5.151 10.515 5.273 1.00 70.50 95 ALA A C 1
ATOM 776 O O . ALA A 1 95 ? 5.173 11.631 5.790 1.00 70.50 95 ALA A O 1
ATOM 777 N N . PHE A 1 96 ? 4.756 9.443 5.970 1.00 71.88 96 PHE A N 1
ATOM 778 C CA . PHE A 1 96 ? 4.203 9.544 7.331 1.00 71.88 96 PHE A CA 1
ATOM 779 C C . PHE A 1 96 ? 5.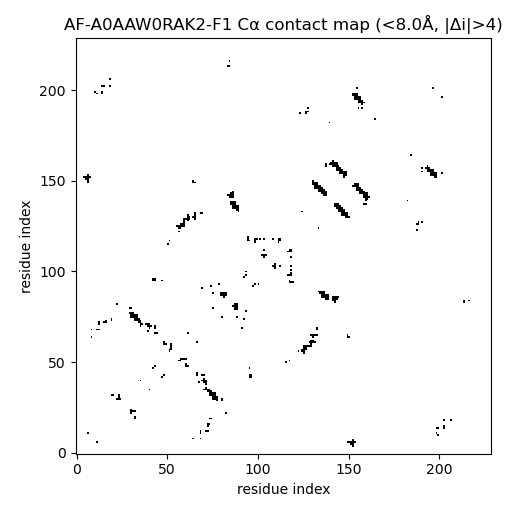233 9.326 8.445 1.00 71.88 96 PHE A C 1
ATOM 781 O O . PHE A 1 96 ? 5.099 9.876 9.548 1.00 71.88 96 PHE A O 1
ATOM 788 N N . CYS A 1 97 ? 6.226 8.478 8.198 1.00 74.06 97 CYS A N 1
ATOM 789 C CA . CYS A 1 97 ? 7.108 7.912 9.216 1.00 74.06 97 CYS A CA 1
ATOM 790 C C . CYS A 1 97 ? 8.556 8.369 9.068 1.00 74.06 97 CYS A C 1
ATOM 792 O O . CYS A 1 97 ? 9.271 8.361 10.069 1.00 74.06 97 CYS A O 1
ATOM 794 N N . ARG A 1 98 ? 8.976 8.786 7.867 1.00 73.81 98 ARG A N 1
ATOM 795 C CA . ARG A 1 98 ? 10.345 9.233 7.573 1.00 73.81 98 ARG A CA 1
ATOM 796 C C . ARG A 1 98 ? 10.385 10.494 6.692 1.00 73.81 98 ARG A C 1
ATOM 798 O O . ARG A 1 98 ? 11.021 10.485 5.639 1.00 73.81 98 ARG A O 1
ATOM 805 N N . PRO A 1 99 ? 9.741 11.602 7.109 1.00 63.16 99 PRO A N 1
ATOM 806 C CA . PRO A 1 99 ? 9.758 12.845 6.333 1.00 63.16 99 PRO A CA 1
ATOM 807 C C . PRO A 1 99 ? 11.162 13.472 6.230 1.00 63.16 99 PRO A C 1
ATOM 809 O O . PRO A 1 99 ? 11.363 14.408 5.468 1.00 63.16 99 PRO A O 1
ATOM 812 N N . ASP A 1 100 ? 12.125 12.974 7.009 1.00 61.59 100 ASP A N 1
ATOM 813 C CA . ASP A 1 100 ? 13.527 13.383 7.046 1.00 61.59 100 ASP A CA 1
ATOM 814 C C . ASP A 1 100 ? 14.383 12.804 5.908 1.00 61.59 100 ASP A C 1
ATOM 816 O O . ASP A 1 100 ? 15.476 13.311 5.664 1.00 61.59 100 ASP A O 1
ATOM 820 N N . LEU A 1 101 ? 13.921 11.746 5.231 1.00 58.84 101 LEU A N 1
ATOM 821 C CA . LEU A 1 101 ? 14.744 10.996 4.276 1.00 58.84 101 LEU A CA 1
ATOM 822 C C . LEU A 1 101 ? 14.954 11.688 2.928 1.00 58.84 101 LEU A C 1
ATOM 824 O O . LEU A 1 101 ? 15.929 11.377 2.249 1.00 58.84 101 LEU A O 1
ATOM 828 N N . LYS A 1 102 ? 14.116 12.660 2.553 1.00 54.34 102 LYS A N 1
ATOM 829 C CA . LYS A 1 102 ? 14.336 13.435 1.329 1.00 54.34 102 LYS A CA 1
ATOM 830 C C . LYS A 1 102 ? 14.401 14.925 1.643 1.00 54.34 102 LYS A C 1
ATOM 832 O O . LYS A 1 102 ? 13.396 15.482 2.090 1.00 54.34 102 LYS A O 1
ATOM 837 N N . PRO A 1 103 ? 15.555 15.591 1.435 1.00 50.69 103 PRO A N 1
ATOM 838 C CA . PRO A 1 103 ? 15.596 17.031 1.541 1.00 50.69 103 PRO A CA 1
ATOM 839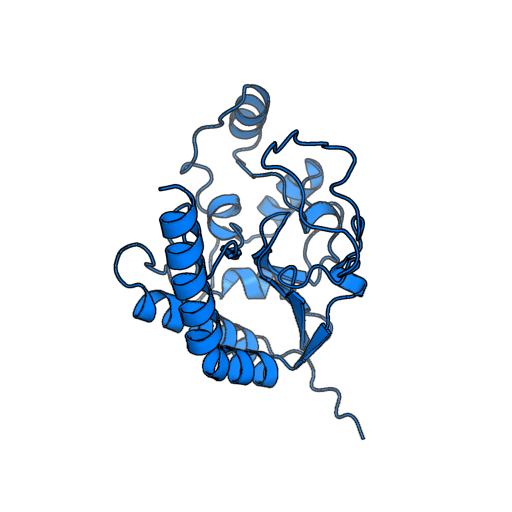 C C . PRO A 1 103 ? 14.685 17.610 0.450 1.00 50.69 103 PRO A C 1
ATOM 841 O O . PRO A 1 103 ? 14.722 17.140 -0.685 1.00 50.69 103 PRO A O 1
ATOM 844 N N . PRO A 1 104 ? 13.858 18.602 0.784 1.00 57.47 104 PRO A N 1
ATOM 845 C CA . PRO A 1 104 ? 12.993 19.270 -0.180 1.00 57.47 104 PRO A CA 1
ATOM 846 C C . PRO A 1 104 ? 13.794 19.782 -1.390 1.00 57.47 104 PRO A C 1
ATOM 848 O O . PRO A 1 104 ? 14.793 20.493 -1.234 1.00 57.47 104 PRO A O 1
ATOM 851 N N . GLU A 1 105 ? 13.357 19.404 -2.591 1.00 55.72 105 GLU A N 1
ATOM 852 C CA . GLU A 1 105 ? 14.049 19.664 -3.859 1.00 55.72 105 GLU A CA 1
ATOM 853 C C . GLU A 1 105 ? 13.661 21.036 -4.438 1.00 55.72 105 GLU A C 1
ATOM 855 O O . GLU A 1 105 ? 14.401 21.617 -5.232 1.00 55.72 105 GLU A O 1
ATOM 860 N N . SER A 1 106 ? 12.553 21.616 -3.962 1.00 59.44 106 SER A N 1
ATOM 861 C CA . SER A 1 106 ? 12.103 22.975 -4.283 1.00 59.44 106 SER A CA 1
ATOM 862 C C . SER A 1 106 ? 11.952 23.877 -3.049 1.00 59.44 106 SER A C 1
ATOM 864 O O . SER A 1 106 ? 11.760 23.416 -1.926 1.00 59.44 106 SER A O 1
ATOM 866 N N . GLU A 1 107 ? 11.980 25.200 -3.246 1.00 59.44 107 GLU A N 1
ATOM 867 C CA . GLU A 1 107 ? 11.705 26.178 -2.175 1.00 59.44 107 GLU A CA 1
ATOM 868 C C . GLU A 1 107 ? 10.273 26.058 -1.615 1.00 59.44 107 GLU A C 1
ATOM 870 O O . GLU A 1 107 ? 10.034 26.328 -0.438 1.00 59.44 107 GLU A O 1
ATOM 875 N N . LEU A 1 108 ? 9.319 25.594 -2.432 1.00 57.78 108 LEU A N 1
ATOM 876 C CA . LEU A 1 108 ? 7.951 25.308 -1.995 1.00 57.78 108 LEU A CA 1
ATOM 877 C C . LEU A 1 108 ? 7.901 24.076 -1.083 1.00 57.78 108 LEU A C 1
ATOM 879 O O . LEU A 1 108 ? 7.246 24.101 -0.042 1.00 57.78 108 LEU A O 1
ATOM 883 N N . GLU A 1 109 ? 8.621 23.013 -1.437 1.00 56.06 109 GLU A N 1
ATOM 884 C CA . GLU A 1 109 ? 8.776 21.842 -0.576 1.00 56.06 109 GLU A CA 1
ATOM 885 C C . GLU A 1 109 ? 9.556 22.176 0.692 1.00 56.06 109 GLU A C 1
ATOM 887 O O . GLU A 1 109 ? 9.214 21.651 1.743 1.00 56.06 109 GLU A O 1
ATOM 892 N N . LYS A 1 110 ? 10.549 23.077 0.632 1.00 60.16 110 LYS A N 1
ATOM 893 C CA . LYS A 1 110 ? 11.293 23.546 1.813 1.00 60.16 110 LYS A CA 1
ATOM 894 C C . LYS A 1 110 ? 10.366 24.227 2.788 1.00 60.16 110 LYS A C 1
ATOM 896 O O . LYS A 1 110 ? 10.307 23.824 3.941 1.00 60.16 110 LYS A O 1
ATOM 901 N N . LYS A 1 111 ? 9.572 25.178 2.302 1.00 58.91 111 LYS A N 1
ATOM 902 C CA . LYS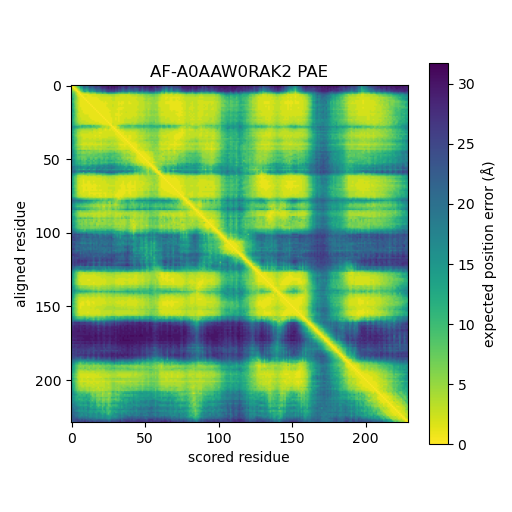 A 1 111 ? 8.572 25.860 3.116 1.00 58.91 111 LYS A CA 1
ATOM 903 C C . LYS A 1 111 ? 7.548 24.878 3.698 1.00 58.91 111 LYS A C 1
ATOM 905 O O . LYS A 1 111 ? 7.262 24.935 4.887 1.00 58.91 111 LYS A O 1
ATOM 910 N N . ASN A 1 112 ? 7.057 23.928 2.902 1.00 55.25 112 ASN A N 1
ATOM 911 C CA . ASN A 1 112 ? 6.114 22.910 3.377 1.00 55.25 112 ASN A CA 1
ATOM 912 C C . ASN A 1 112 ? 6.742 21.936 4.392 1.00 55.25 112 ASN A C 1
ATOM 914 O O . ASN A 1 112 ? 6.082 21.547 5.352 1.00 55.25 112 ASN A O 1
ATOM 918 N N . ALA A 1 113 ? 8.007 21.557 4.216 1.00 57.75 113 ALA A N 1
ATOM 919 C CA . ALA A 1 113 ? 8.739 20.694 5.136 1.00 57.75 113 ALA A CA 1
ATOM 920 C C . ALA A 1 113 ? 9.090 21.422 6.446 1.00 57.75 113 ALA A C 1
ATOM 922 O O . ALA A 1 113 ? 8.964 20.835 7.520 1.00 57.75 113 ALA A O 1
ATOM 923 N N . GLU A 1 114 ? 9.478 22.698 6.374 1.00 56.78 114 GLU A N 1
ATOM 924 C CA . GLU A 1 114 ? 9.797 23.555 7.523 1.00 56.78 114 GLU A CA 1
ATOM 925 C C . GLU A 1 114 ? 8.554 23.913 8.345 1.00 56.78 114 GLU A C 1
ATOM 927 O O . GLU A 1 114 ? 8.592 23.851 9.574 1.00 56.78 114 GLU A O 1
ATOM 932 N N . GLU A 1 115 ? 7.441 24.243 7.685 1.00 55.31 115 GLU A N 1
ATOM 933 C CA . GLU A 1 115 ? 6.187 24.596 8.356 1.00 55.31 115 GLU A CA 1
ATOM 934 C C . GLU A 1 115 ? 5.437 23.343 8.845 1.00 55.31 115 GLU A C 1
ATOM 936 O O . GLU A 1 115 ? 4.882 23.355 9.946 1.00 55.31 115 GLU A O 1
ATOM 941 N N . ASN A 1 116 ? 5.467 22.238 8.083 1.00 51.91 116 ASN A N 1
ATOM 942 C CA . ASN A 1 116 ? 4.510 21.136 8.260 1.00 51.91 116 ASN A CA 1
ATOM 943 C C . ASN A 1 116 ? 5.147 19.745 8.457 1.00 51.91 116 ASN A C 1
ATOM 945 O O . ASN A 1 116 ? 4.419 18.780 8.688 1.00 51.91 116 ASN A O 1
ATOM 949 N N . LYS A 1 117 ? 6.486 19.613 8.423 1.00 52.00 117 LYS A N 1
ATOM 950 C CA . LYS A 1 117 ? 7.237 18.342 8.596 1.00 52.00 117 LYS A CA 1
ATOM 951 C C . LYS A 1 117 ? 6.794 17.211 7.661 1.00 52.00 117 LYS A C 1
ATOM 953 O O . LYS A 1 117 ? 6.833 16.040 8.041 1.00 52.00 117 LYS A O 1
ATOM 958 N N . ILE A 1 118 ? 6.345 17.554 6.459 1.00 48.25 118 ILE A N 1
ATOM 959 C CA . ILE A 1 118 ? 5.829 16.611 5.468 1.00 48.25 118 ILE A CA 1
ATOM 960 C C . ILE A 1 118 ? 6.530 16.896 4.142 1.00 48.25 118 ILE A C 1
ATOM 962 O O . ILE A 1 118 ? 6.434 18.000 3.611 1.00 48.25 118 ILE A O 1
ATOM 966 N N . VAL A 1 119 ? 7.187 15.876 3.593 1.00 43.84 119 VAL A N 1
ATOM 967 C CA . VAL A 1 119 ? 7.680 15.856 2.214 1.00 43.84 119 VAL A CA 1
ATOM 968 C C . VAL A 1 119 ? 6.832 14.815 1.494 1.00 43.84 119 VAL A C 1
ATOM 970 O O . VAL A 1 119 ? 6.907 13.633 1.822 1.00 43.84 119 VAL A O 1
ATOM 973 N N . SER A 1 120 ? 5.962 15.225 0.571 1.00 45.22 120 SER A N 1
ATOM 974 C CA . SER A 1 120 ? 5.267 14.262 -0.286 1.00 45.22 120 SER A CA 1
ATOM 975 C C . SER A 1 120 ? 5.367 14.682 -1.742 1.00 45.22 120 SER A C 1
ATOM 977 O O . SER A 1 120 ? 4.952 15.780 -2.122 1.00 45.22 120 SER A O 1
ATOM 979 N N . ARG A 1 121 ? 5.876 13.740 -2.541 1.00 41.72 121 ARG A N 1
ATOM 980 C CA . ARG A 1 121 ? 5.720 13.687 -3.993 1.00 41.72 121 ARG A CA 1
ATOM 981 C C . ARG A 1 121 ? 4.229 13.834 -4.318 1.00 41.72 121 ARG A C 1
ATOM 983 O O . ARG A 1 121 ? 3.385 13.431 -3.512 1.00 41.72 121 ARG A O 1
ATOM 990 N N . GLU A 1 122 ? 3.907 14.473 -5.436 1.00 46.56 122 GLU A N 1
ATOM 991 C CA . GLU A 1 122 ? 2.532 14.673 -5.897 1.00 46.56 122 GLU A CA 1
ATOM 992 C C . GLU A 1 122 ? 1.807 13.328 -5.965 1.00 46.56 122 GLU A C 1
ATOM 994 O O . GLU A 1 122 ? 2.112 12.465 -6.784 1.00 46.56 122 GLU A O 1
ATOM 999 N N . THR A 1 123 ? 0.900 13.099 -5.021 1.00 48.25 123 THR A N 1
ATOM 1000 C CA . THR A 1 123 ? 0.184 11.838 -4.925 1.00 48.25 123 THR A CA 1
ATOM 1001 C C . THR A 1 123 ? -1.065 11.921 -5.790 1.00 48.25 123 THR A C 1
ATOM 1003 O O . THR A 1 123 ? -1.979 12.700 -5.514 1.00 48.25 123 THR A O 1
ATOM 1006 N N . TYR A 1 124 ? -1.141 11.035 -6.785 1.00 49.75 124 TYR A N 1
ATOM 1007 C CA . TYR A 1 124 ? -2.372 10.637 -7.485 1.00 49.75 124 TYR A CA 1
ATOM 1008 C C . TYR A 1 124 ? -3.546 10.324 -6.520 1.00 49.75 124 TYR A C 1
ATOM 1010 O O . TYR A 1 124 ? -4.705 10.265 -6.926 1.00 49.75 124 TYR A O 1
ATOM 1018 N N . ASP A 1 125 ? -3.259 10.164 -5.226 1.00 54.81 125 ASP A N 1
ATOM 1019 C CA . ASP A 1 125 ? -4.197 9.881 -4.142 1.00 54.81 125 ASP A CA 1
ATOM 1020 C C . ASP A 1 125 ? -5.155 11.026 -3.797 1.00 54.81 125 ASP A C 1
ATOM 1022 O O . ASP A 1 125 ? -6.164 10.785 -3.134 1.00 54.81 125 ASP A O 1
ATOM 1026 N N . GLN A 1 126 ? -4.895 12.262 -4.240 1.00 56.81 126 GLN A N 1
ATOM 1027 C CA . GLN A 1 126 ? -5.734 13.421 -3.894 1.00 56.81 126 GLN A CA 1
ATOM 1028 C C . GLN A 1 126 ? -7.201 13.275 -4.332 1.00 56.81 126 GLN A C 1
ATOM 1030 O O . GLN A 1 126 ? -8.076 13.945 -3.776 1.00 56.81 126 GLN A O 1
ATOM 1035 N N . HIS A 1 127 ? -7.483 12.388 -5.289 1.00 68.06 127 HIS A N 1
ATOM 1036 C CA . HIS A 1 127 ? -8.826 12.116 -5.806 1.00 68.06 127 HIS A CA 1
ATOM 1037 C C . HIS A 1 127 ? -9.330 10.702 -5.506 1.00 68.06 127 HIS A C 1
ATOM 1039 O O . HIS A 1 127 ? -10.437 10.342 -5.917 1.00 68.06 127 HIS A O 1
ATOM 1045 N N . LEU A 1 128 ? -8.555 9.894 -4.777 1.00 78.19 128 LEU A N 1
ATOM 1046 C CA . LEU A 1 128 ? -8.983 8.546 -4.442 1.00 78.19 128 LEU A CA 1
ATOM 1047 C C . LEU A 1 128 ? -10.026 8.557 -3.310 1.00 78.19 128 LEU A C 1
ATOM 1049 O O . LEU A 1 128 ? -9.974 9.388 -2.396 1.00 78.19 128 LEU A O 1
ATOM 1053 N N . PRO A 1 129 ? -10.997 7.630 -3.355 1.00 85.94 129 PRO A N 1
ATOM 1054 C CA . PRO A 1 129 ? -11.892 7.387 -2.235 1.00 85.94 129 PRO A CA 1
ATOM 1055 C C . PRO A 1 129 ? -11.124 7.044 -0.938 1.00 85.94 129 PRO A C 1
ATOM 1057 O O . PRO A 1 129 ? -10.133 6.315 -0.987 1.00 85.94 129 PRO A O 1
ATOM 1060 N N . PRO A 1 130 ? -11.586 7.500 0.242 1.00 87.44 130 PRO A N 1
ATOM 1061 C CA . PRO A 1 130 ? -10.859 7.372 1.515 1.00 87.44 130 PRO A CA 1
ATOM 1062 C C . PRO A 1 130 ? -10.680 5.929 2.018 1.00 87.44 130 PRO A C 1
ATOM 1064 O O . PRO A 1 130 ? -9.954 5.664 2.977 1.00 87.44 130 PRO A O 1
ATOM 1067 N N . GLN A 1 131 ? -11.393 4.972 1.436 1.00 90.75 131 GLN A N 1
ATOM 1068 C CA . GLN A 1 131 ? -11.269 3.548 1.730 1.00 90.75 131 GLN A CA 1
ATOM 1069 C C . GLN A 1 131 ? -10.140 2.868 0.943 1.00 90.75 131 GLN A C 1
ATOM 1071 O O . GLN A 1 131 ? -9.882 1.683 1.177 1.00 90.75 131 GLN A O 1
ATOM 1076 N N . PHE A 1 132 ? -9.496 3.579 0.012 1.00 89.75 132 PHE A N 1
ATOM 1077 C CA . PHE A 1 132 ? -8.447 3.030 -0.838 1.00 89.75 132 PHE A CA 1
ATOM 1078 C C . PHE A 1 132 ? -7.072 3.177 -0.198 1.00 89.75 132 PHE A C 1
ATOM 1080 O O . PHE A 1 132 ? -6.709 4.238 0.300 1.00 89.75 132 PHE A O 1
ATOM 1087 N N . VAL A 1 133 ? -6.297 2.099 -0.262 1.00 89.94 133 VAL A N 1
ATOM 1088 C CA . VAL A 1 133 ? -4.875 2.089 0.080 1.00 89.94 133 VAL A CA 1
ATOM 1089 C C . VAL A 1 133 ? -4.103 1.669 -1.158 1.00 89.94 133 VAL A C 1
ATOM 1091 O O . VAL A 1 133 ? -4.207 0.526 -1.604 1.00 89.94 133 VAL A O 1
ATOM 1094 N N . VAL A 1 134 ? -3.353 2.601 -1.740 1.00 87.81 134 VAL A N 1
ATOM 1095 C CA . VAL A 1 134 ? -2.499 2.312 -2.896 1.00 87.81 134 VAL A CA 1
ATOM 1096 C C . VAL A 1 134 ? -1.269 1.545 -2.427 1.00 87.81 134 VAL A C 1
ATOM 1098 O O . VAL A 1 134 ? -0.630 1.951 -1.461 1.00 87.81 134 VAL A O 1
ATOM 1101 N N . LEU A 1 135 ? -0.943 0.437 -3.089 1.00 88.50 135 LEU A N 1
ATOM 1102 C CA . LEU A 1 135 ? 0.270 -0.340 -2.828 1.00 88.50 135 LEU A CA 1
ATOM 1103 C C . LEU A 1 135 ? 1.379 -0.007 -3.826 1.00 88.50 135 LEU A C 1
ATOM 1105 O O . LEU A 1 135 ? 2.550 -0.032 -3.455 1.00 88.50 135 LEU A O 1
ATOM 1109 N N . THR A 1 136 ? 1.016 0.308 -5.072 1.00 86.06 136 THR A N 1
ATOM 1110 C CA . THR A 1 136 ? 1.965 0.633 -6.144 1.00 86.06 136 THR A CA 1
ATOM 1111 C C . THR A 1 136 ? 1.447 1.735 -7.060 1.00 86.06 136 THR A C 1
ATOM 1113 O O . THR A 1 136 ? 0.238 1.868 -7.254 1.00 86.06 136 THR A O 1
ATOM 1116 N N . TYR A 1 137 ? 2.370 2.471 -7.675 1.00 78.94 137 TYR A N 1
ATOM 1117 C CA . TYR A 1 137 ? 2.109 3.415 -8.754 1.00 78.94 137 TYR A CA 1
ATOM 1118 C C . TYR A 1 137 ? 2.800 2.954 -10.036 1.00 78.94 137 TYR A C 1
ATOM 1120 O O . TYR A 1 137 ? 4.000 2.668 -10.034 1.00 78.94 137 TYR A O 1
ATOM 1128 N N . ALA A 1 138 ? 2.044 2.920 -11.131 1.00 75.94 138 ALA A N 1
ATOM 1129 C CA . ALA A 1 138 ? 2.605 2.909 -12.474 1.00 75.94 138 ALA A CA 1
ATOM 1130 C C . ALA A 1 138 ? 3.254 4.269 -12.789 1.00 75.94 138 ALA A C 1
ATOM 1132 O O . ALA A 1 138 ? 2.739 5.311 -12.373 1.00 75.94 138 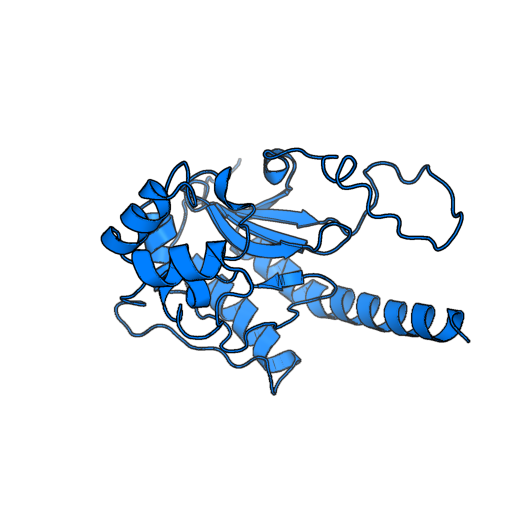ALA A O 1
ATOM 1133 N N . GLN A 1 139 ? 4.337 4.274 -13.566 1.00 70.06 139 GLN A N 1
ATOM 1134 C CA . GLN A 1 139 ? 4.792 5.489 -14.242 1.00 70.06 139 GLN A CA 1
ATOM 1135 C C . GLN A 1 139 ? 3.746 5.927 -15.289 1.00 70.06 139 GLN A C 1
ATOM 1137 O O . GLN A 1 139 ? 2.935 5.106 -15.734 1.00 70.06 139 GLN A O 1
ATOM 1142 N N . PRO A 1 140 ? 3.747 7.203 -15.723 1.00 62.97 140 PRO A N 1
ATOM 1143 C CA . PRO A 1 140 ? 2.709 7.739 -16.610 1.00 62.97 140 PRO A CA 1
ATOM 1144 C C . PRO A 1 140 ? 2.470 6.910 -17.881 1.00 62.97 140 PRO A C 1
ATOM 1146 O O . PRO A 1 140 ? 1.321 6.713 -18.279 1.00 62.97 140 PRO A O 1
ATOM 1149 N N . TRP A 1 141 ? 3.542 6.375 -18.468 1.00 62.91 141 TRP A N 1
ATOM 1150 C CA . TRP A 1 141 ? 3.520 5.628 -19.728 1.00 62.91 141 TRP A CA 1
ATOM 1151 C C . TRP A 1 141 ? 3.406 4.106 -19.572 1.00 62.91 141 TRP A C 1
ATOM 1153 O O . TRP A 1 141 ? 3.161 3.427 -20.568 1.00 62.91 141 TRP A O 1
ATOM 1163 N N . LYS A 1 142 ? 3.650 3.535 -18.380 1.00 70.75 142 LYS A N 1
ATOM 1164 C CA . LYS A 1 142 ? 3.699 2.075 -18.186 1.00 70.75 142 LYS A CA 1
ATOM 1165 C C . LYS A 1 142 ? 3.752 1.684 -16.711 1.00 70.75 142 LYS A C 1
ATOM 1167 O O . LYS A 1 142 ? 4.255 2.429 -15.880 1.00 70.75 142 LYS A O 1
ATOM 1172 N N . GLY A 1 143 ? 3.327 0.460 -16.415 1.00 76.25 143 GLY A N 1
ATOM 1173 C CA . GLY A 1 143 ? 3.437 -0.152 -15.093 1.00 76.25 143 GLY A CA 1
ATOM 1174 C C . GLY A 1 143 ? 2.076 -0.523 -14.529 1.00 76.25 143 GLY A C 1
ATOM 1175 O O . GLY A 1 143 ? 1.070 -0.502 -15.238 1.00 76.25 143 GLY A O 1
ATOM 1176 N N . TYR A 1 144 ? 2.054 -0.854 -13.243 1.00 80.38 144 TYR A N 1
ATOM 1177 C CA . TYR A 1 144 ? 0.878 -1.410 -12.592 1.00 80.38 144 TYR A CA 1
ATOM 1178 C C . TYR A 1 144 ? 0.515 -0.638 -11.330 1.00 80.38 144 TYR A C 1
ATOM 1180 O O . TYR A 1 144 ? 1.329 -0.472 -10.419 1.00 80.38 144 TYR A O 1
ATOM 1188 N N . THR A 1 145 ? -0.746 -0.236 -11.233 1.00 83.50 145 THR A N 1
ATOM 1189 C CA . THR A 1 145 ? -1.303 0.377 -10.030 1.00 83.50 145 THR A CA 1
ATOM 1190 C C . THR A 1 145 ? -2.184 -0.636 -9.309 1.00 83.50 145 THR A C 1
ATOM 1192 O O . THR A 1 145 ? -3.218 -1.075 -9.820 1.00 83.50 145 THR A O 1
ATOM 1195 N N . ILE A 1 146 ? -1.767 -1.008 -8.099 1.00 88.25 146 ILE A N 1
ATOM 1196 C CA . ILE A 1 146 ? -2.495 -1.909 -7.204 1.00 88.25 146 ILE A CA 1
ATOM 1197 C C . ILE A 1 146 ? -3.100 -1.077 -6.079 1.00 88.25 146 ILE A C 1
ATOM 1199 O O . ILE A 1 146 ? -2.383 -0.383 -5.358 1.00 88.25 146 ILE A O 1
ATOM 1203 N N . ILE A 1 147 ? -4.414 -1.181 -5.889 1.00 90.62 147 ILE A N 1
ATOM 1204 C CA . ILE A 1 147 ? -5.147 -0.458 -4.847 1.00 90.62 147 ILE A CA 1
ATOM 1205 C C . ILE A 1 147 ? -6.001 -1.443 -4.055 1.00 90.62 147 ILE A C 1
ATOM 1207 O O . ILE A 1 147 ? -6.768 -2.210 -4.629 1.00 90.62 147 ILE A O 1
ATOM 1211 N N . VAL A 1 148 ? -5.920 -1.404 -2.729 1.00 93.38 148 VAL A N 1
ATOM 1212 C CA . VAL A 1 148 ? -6.808 -2.165 -1.844 1.00 93.38 148 VAL A CA 1
ATOM 1213 C C . VAL A 1 148 ? -8.024 -1.313 -1.495 1.00 93.38 148 VAL A C 1
ATOM 1215 O O . VAL A 1 148 ? -7.889 -0.248 -0.901 1.00 93.38 148 VAL A O 1
ATOM 1218 N N . ASP A 1 149 ? -9.217 -1.796 -1.831 1.00 93.81 149 ASP A N 1
ATOM 1219 C CA . ASP A 1 149 ? -10.502 -1.208 -1.452 1.00 93.81 149 ASP A CA 1
ATOM 1220 C C . ASP A 1 149 ? -10.996 -1.876 -0.159 1.00 93.81 149 ASP A C 1
ATOM 1222 O O . ASP A 1 149 ? -11.548 -2.980 -0.169 1.00 93.81 149 ASP A O 1
ATOM 1226 N N . THR A 1 150 ? -10.766 -1.214 0.977 1.00 94.12 150 THR A N 1
ATOM 1227 C CA . THR A 1 150 ? -11.093 -1.755 2.313 1.00 94.12 150 THR A CA 1
ATOM 1228 C C . THR A 1 150 ? -12.591 -1.751 2.638 1.00 94.12 150 THR A C 1
ATOM 1230 O O . THR A 1 150 ? -13.019 -2.357 3.624 1.00 94.12 150 THR A O 1
ATOM 1233 N N . GLU A 1 151 ? -13.412 -1.088 1.822 1.00 93.06 151 GLU A N 1
ATOM 1234 C CA . GLU A 1 151 ? -14.869 -1.116 1.956 1.00 93.06 151 GLU A CA 1
ATOM 1235 C C . GLU A 1 151 ? -15.449 -2.346 1.257 1.00 93.06 151 GLU A C 1
ATOM 1237 O O . GLU A 1 151 ? -16.271 -3.054 1.838 1.00 93.06 151 GLU A O 1
ATOM 1242 N N . GLN A 1 152 ? -14.987 -2.626 0.036 1.00 91.50 152 GLN A N 1
ATOM 1243 C CA . GLN A 1 152 ? -15.469 -3.752 -0.771 1.00 91.50 152 GLN A CA 1
ATOM 1244 C C . GLN A 1 152 ? -14.672 -5.047 -0.573 1.00 91.50 152 GLN A C 1
ATOM 1246 O O . GLN A 1 152 ? -15.078 -6.083 -1.094 1.00 91.50 152 GLN A O 1
ATOM 1251 N N . GLY A 1 153 ? -13.549 -5.014 0.149 1.00 93.25 153 GLY A N 1
ATOM 1252 C CA . GLY A 1 153 ? -12.720 -6.200 0.385 1.00 93.25 153 GLY A CA 1
ATOM 1253 C C . GLY A 1 153 ? -12.062 -6.739 -0.886 1.00 93.25 153 GLY A C 1
ATOM 1254 O O . GLY A 1 153 ? -11.913 -7.952 -1.050 1.00 93.25 153 GLY A O 1
ATOM 1255 N N . CYS A 1 154 ? -11.691 -5.852 -1.810 1.00 93.44 154 CYS A N 1
ATOM 1256 C CA . CYS A 1 154 ? -11.148 -6.223 -3.112 1.00 93.44 154 CYS A CA 1
ATOM 1257 C C . CYS A 1 154 ? -9.850 -5.474 -3.433 1.00 93.44 154 CYS A C 1
ATOM 1259 O O . CYS A 1 154 ? -9.521 -4.456 -2.826 1.00 93.44 154 CYS A O 1
ATOM 1261 N N . VAL A 1 155 ? -9.105 -6.004 -4.399 1.00 91.94 155 VAL A N 1
ATOM 1262 C CA . VAL A 1 155 ? -8.010 -5.303 -5.062 1.00 91.94 155 VAL A CA 1
ATOM 1263 C C . VAL A 1 155 ? -8.546 -4.723 -6.359 1.00 91.94 155 VAL A C 1
ATOM 1265 O O . VAL A 1 155 ? -9.155 -5.436 -7.159 1.00 91.94 155 VAL A O 1
ATOM 1268 N N . ARG A 1 156 ? -8.299 -3.436 -6.570 1.00 90.19 156 ARG A N 1
ATOM 1269 C CA . ARG A 1 156 ? -8.396 -2.793 -7.872 1.00 90.19 156 ARG A CA 1
ATOM 1270 C C . ARG A 1 156 ? -7.030 -2.847 -8.519 1.00 90.19 156 ARG A C 1
ATOM 1272 O O . ARG A 1 156 ? -6.048 -2.382 -7.940 1.00 90.19 156 ARG A O 1
ATOM 1279 N N . PHE A 1 157 ? -6.989 -3.438 -9.695 1.00 85.06 157 PHE A N 1
ATOM 1280 C CA . PHE A 1 157 ? -5.773 -3.589 -10.461 1.00 85.06 157 PHE A CA 1
ATOM 1281 C C . PHE A 1 157 ? -5.928 -2.836 -11.768 1.00 85.06 157 PHE A C 1
ATOM 1283 O O . PHE A 1 157 ? -6.882 -3.061 -12.515 1.00 85.06 157 PHE A O 1
ATOM 1290 N N . TRP A 1 158 ? -5.003 -1.920 -12.005 1.00 77.62 158 TRP A N 1
ATOM 1291 C CA . TRP A 1 158 ? -4.948 -1.154 -13.230 1.00 77.62 158 TRP A CA 1
ATOM 1292 C C . TRP A 1 158 ? -3.592 -1.355 -13.881 1.00 77.62 158 TRP A C 1
ATOM 1294 O O . TRP A 1 158 ? -2.553 -1.040 -13.300 1.00 77.62 158 TRP A O 1
ATOM 1304 N N . ASP A 1 159 ? -3.638 -1.903 -15.085 1.00 71.25 159 ASP A N 1
ATOM 1305 C CA . ASP A 1 159 ? -2.484 -2.085 -15.935 1.00 71.25 159 ASP A CA 1
ATOM 1306 C C . ASP A 1 159 ? -2.391 -0.927 -16.942 1.00 71.25 159 ASP A C 1
ATOM 1308 O O . ASP A 1 159 ? -3.340 -0.685 -17.686 1.00 71.25 159 ASP A O 1
ATOM 1312 N N . ARG A 1 160 ? -1.267 -0.200 -16.956 1.00 64.88 160 ARG A N 1
ATOM 1313 C CA . ARG A 1 160 ? -0.921 0.763 -18.021 1.00 64.88 160 ARG A CA 1
ATOM 1314 C C . ARG A 1 160 ? -0.013 0.140 -19.091 1.00 64.88 160 ARG A C 1
ATOM 1316 O O . ARG A 1 160 ? 0.534 0.846 -19.929 1.00 64.88 160 ARG A O 1
ATOM 1323 N N . TYR A 1 161 ? 0.220 -1.171 -19.038 1.00 51.75 161 TYR A N 1
ATOM 1324 C CA . TYR A 1 161 ? 1.081 -1.911 -19.959 1.00 51.75 161 TYR A CA 1
ATOM 1325 C C . TYR A 1 161 ? 0.468 -2.079 -21.348 1.00 51.75 161 TYR A C 1
ATOM 1327 O O . TYR A 1 161 ? 1.221 -2.279 -22.303 1.00 51.75 161 TYR A O 1
ATOM 1335 N N . ASP A 1 162 ? -0.851 -1.964 -21.500 1.00 38.91 162 ASP A N 1
ATOM 1336 C CA . ASP A 1 162 ? -1.449 -1.898 -22.822 1.00 38.91 162 ASP A CA 1
ATOM 1337 C C . ASP A 1 162 ? -1.791 -0.450 -23.190 1.00 38.91 162 ASP A C 1
ATOM 1339 O O . ASP A 1 162 ? -2.521 0.268 -22.517 1.00 38.91 162 ASP A O 1
ATOM 1343 N N . GLY A 1 163 ? -1.248 0.010 -24.308 1.00 37.94 163 GLY A N 1
ATOM 1344 C CA . GLY A 1 163 ? -1.830 1.133 -25.023 1.00 37.94 163 GLY A CA 1
ATOM 1345 C C . GLY A 1 163 ? -3.168 0.718 -25.636 1.00 37.94 163 GLY A C 1
ATOM 1346 O O . GLY A 1 163 ? -3.314 0.801 -26.847 1.00 37.94 163 GLY A O 1
ATOM 1347 N N . THR A 1 164 ? -4.133 0.195 -24.865 1.00 35.44 164 THR A N 1
ATOM 1348 C CA . THR A 1 164 ? -5.539 0.122 -25.305 1.00 35.44 164 THR A CA 1
ATOM 1349 C C . THR A 1 164 ? -6.376 1.303 -24.824 1.00 35.44 164 THR A C 1
ATOM 1351 O O . THR A 1 164 ? -7.572 1.369 -25.095 1.00 35.44 164 THR A O 1
ATOM 1354 N N . ALA A 1 165 ? -5.709 2.360 -24.378 1.00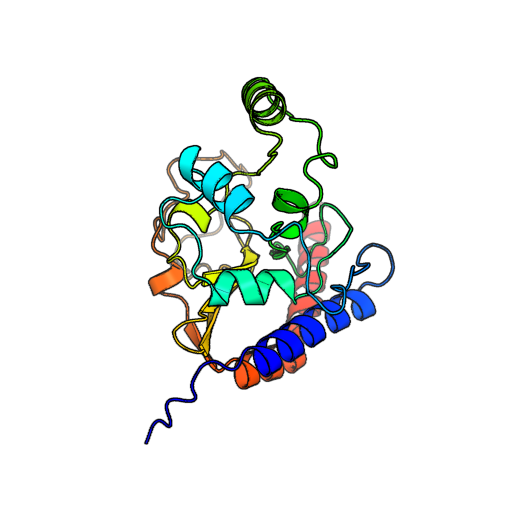 39.28 165 ALA A N 1
ATOM 1355 C CA . ALA A 1 165 ? -5.796 3.600 -25.136 1.00 39.28 165 ALA A CA 1
ATOM 1356 C C . ALA A 1 165 ? -5.265 3.392 -26.577 1.00 39.28 165 ALA A C 1
ATOM 1358 O O . ALA A 1 165 ? -4.131 3.708 -26.903 1.00 39.28 165 ALA A O 1
ATOM 1359 N N . SER A 1 166 ? -6.075 2.755 -27.430 1.00 29.98 166 SER A N 1
ATOM 1360 C CA . SER A 1 166 ? -5.838 2.577 -28.869 1.00 29.98 166 SER A CA 1
ATOM 1361 C C . SER A 1 166 ? -4.447 2.052 -29.297 1.00 29.98 166 SER A C 1
ATOM 1363 O O . SER A 1 166 ? -3.542 2.816 -29.636 1.00 29.98 166 SER A O 1
ATOM 1365 N N . VAL A 1 167 ? -4.344 0.737 -29.551 1.00 29.12 167 VAL A N 1
ATOM 1366 C CA . VAL A 1 167 ? -3.309 0.138 -30.431 1.00 29.12 167 VAL A CA 1
ATOM 1367 C C . VAL A 1 167 ? -3.602 0.496 -31.902 1.00 29.12 167 VAL A C 1
ATOM 1369 O O . VAL A 1 167 ? -3.582 -0.334 -32.805 1.00 29.12 167 VAL A O 1
ATOM 1372 N N . THR A 1 168 ? -3.913 1.764 -32.155 1.00 28.94 168 THR A N 1
ATOM 1373 C CA . THR A 1 168 ? -3.857 2.413 -33.457 1.00 28.94 168 THR A CA 1
ATOM 1374 C C . THR A 1 168 ? -3.350 3.837 -33.260 1.00 28.94 168 THR A C 1
ATOM 1376 O O . THR A 1 168 ? -4.121 4.787 -33.315 1.00 28.94 168 THR A O 1
ATOM 1379 N N . LYS A 1 169 ? -2.043 3.991 -33.038 1.00 30.50 169 LYS A N 1
ATOM 1380 C CA . LYS A 1 169 ? -1.264 5.065 -33.667 1.00 30.50 169 LYS A CA 1
ATOM 1381 C C . LYS A 1 169 ? 0.212 4.675 -33.720 1.00 30.50 169 LYS A C 1
ATOM 1383 O O . LYS A 1 169 ? 0.914 4.543 -32.730 1.00 30.50 169 LYS A O 1
ATOM 1388 N N . GLU A 1 170 ? 0.558 4.339 -34.950 1.00 32.75 170 GLU A N 1
ATOM 1389 C CA . GLU A 1 170 ? 1.849 4.146 -35.588 1.00 32.75 170 GLU A CA 1
ATOM 1390 C C . GLU A 1 170 ? 3.101 4.635 -34.842 1.00 32.75 170 GLU A C 1
ATOM 1392 O O . GLU A 1 170 ? 3.222 5.786 -34.442 1.00 32.75 170 GLU A O 1
ATOM 1397 N N . ARG A 1 171 ? 4.086 3.726 -34.807 1.00 44.00 171 ARG A N 1
ATOM 1398 C CA . ARG A 1 171 ? 5.529 4.002 -34.871 1.00 44.00 171 ARG A CA 1
ATOM 1399 C C . ARG A 1 171 ? 5.845 5.320 -35.596 1.00 44.00 171 ARG A C 1
ATOM 1401 O O . ARG A 1 171 ? 5.587 5.419 -36.794 1.00 44.00 171 ARG A O 1
ATOM 1408 N N . GLY A 1 172 ? 6.557 6.216 -34.923 1.00 31.53 172 GLY A N 1
ATOM 1409 C CA . GLY A 1 172 ? 7.251 7.332 -35.559 1.00 31.53 172 GLY A CA 1
ATOM 1410 C C . GLY A 1 172 ? 7.956 8.215 -34.536 1.00 31.53 172 GLY A C 1
ATOM 1411 O O . GLY A 1 172 ? 7.293 8.863 -33.747 1.00 31.53 172 GLY A O 1
ATOM 1412 N N . ASP A 1 173 ? 9.285 8.214 -34.601 1.00 31.19 173 ASP A N 1
ATOM 1413 C CA . ASP A 1 173 ? 10.221 9.202 -34.057 1.00 31.19 173 ASP A CA 1
ATOM 1414 C C . ASP A 1 173 ? 10.362 9.384 -32.534 1.00 31.19 173 ASP A C 1
ATOM 1416 O O . ASP A 1 173 ? 9.525 9.909 -31.809 1.00 31.19 173 ASP A O 1
ATOM 1420 N N . LEU A 1 174 ? 11.554 8.981 -32.086 1.00 41.75 174 LEU A N 1
ATOM 1421 C CA . LEU A 1 174 ? 12.183 9.305 -30.815 1.00 41.75 174 LEU A CA 1
ATOM 1422 C C . LEU A 1 174 ? 12.392 10.823 -30.712 1.00 41.75 174 LEU A C 1
ATOM 1424 O O . LEU A 1 174 ? 13.395 11.368 -31.169 1.00 41.75 174 LEU A O 1
ATOM 1428 N N . GLY A 1 175 ? 11.436 11.484 -30.077 1.00 31.00 175 GLY A N 1
ATOM 1429 C CA . GLY A 1 175 ? 11.533 12.851 -29.593 1.00 31.00 175 GLY A CA 1
ATOM 1430 C C . GLY A 1 175 ? 10.485 13.023 -28.510 1.00 31.00 175 GLY A C 1
ATOM 1431 O O . GLY A 1 175 ? 9.352 13.372 -28.812 1.00 31.00 175 GLY A O 1
ATOM 1432 N N . TYR A 1 176 ? 10.833 12.710 -27.259 1.00 40.00 176 TYR A N 1
ATOM 1433 C CA . TYR A 1 176 ? 9.944 12.952 -26.123 1.00 40.00 176 TYR A CA 1
ATOM 1434 C C . TYR A 1 176 ? 9.883 14.464 -25.855 1.00 40.00 176 TYR A C 1
ATOM 1436 O O . TYR A 1 176 ? 10.538 14.969 -24.945 1.00 40.00 176 TYR A O 1
ATOM 1444 N N . GLU A 1 177 ? 9.139 15.206 -26.675 1.00 33.72 177 GLU A N 1
ATOM 1445 C CA . GLU A 1 177 ? 8.549 16.456 -26.209 1.00 33.72 177 GLU A CA 1
ATOM 1446 C C . GLU A 1 177 ? 7.454 16.063 -25.221 1.00 33.72 177 GLU A C 1
ATOM 1448 O O . GLU A 1 177 ? 6.483 15.389 -25.558 1.00 33.72 177 GLU A O 1
ATOM 1453 N N . TYR A 1 178 ? 7.709 16.382 -23.957 1.00 38.97 178 TYR A N 1
ATOM 1454 C CA . TYR A 1 178 ? 6.787 16.177 -22.856 1.00 38.97 178 TYR A CA 1
ATOM 1455 C C . TYR A 1 178 ? 5.611 17.135 -23.077 1.00 38.97 178 TYR A C 1
ATOM 1457 O O . TYR A 1 178 ? 5.690 18.300 -22.693 1.00 38.97 178 TYR A O 1
ATOM 1465 N N . ASP A 1 179 ? 4.563 16.683 -23.763 1.00 40.69 179 ASP A N 1
ATOM 1466 C CA . ASP A 1 179 ? 3.319 17.442 -23.822 1.00 40.69 179 ASP A CA 1
ATOM 1467 C C . ASP A 1 179 ? 2.582 17.188 -22.501 1.00 40.69 179 ASP A C 1
ATOM 1469 O O . ASP A 1 179 ? 1.898 16.177 -22.322 1.00 40.69 179 ASP A O 1
ATOM 1473 N N . GLU A 1 180 ? 2.811 18.065 -21.516 1.00 44.31 180 GLU A N 1
ATOM 1474 C CA . GLU A 1 180 ? 2.148 18.021 -20.200 1.00 44.31 180 GLU A CA 1
ATOM 1475 C C . GLU A 1 180 ? 0.612 17.983 -20.335 1.00 44.31 180 GLU A C 1
ATOM 14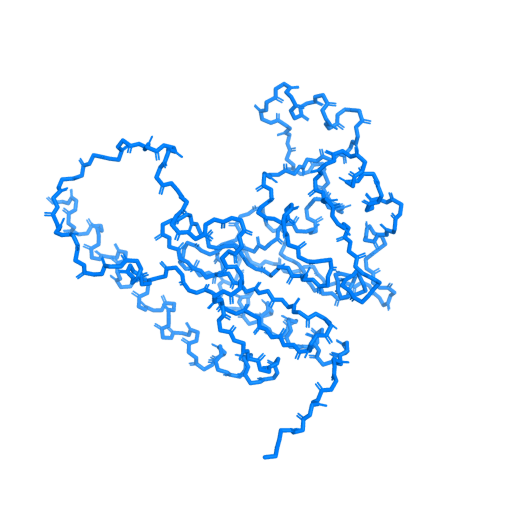77 O O . GLU A 1 180 ? -0.076 17.507 -19.429 1.00 44.31 180 GLU A O 1
ATOM 1482 N N . ASP A 1 181 ? 0.087 18.399 -21.492 1.00 42.06 181 ASP A N 1
ATOM 1483 C CA . ASP A 1 181 ? -1.333 18.461 -21.814 1.00 42.06 181 ASP A CA 1
ATOM 1484 C C . ASP A 1 181 ? -1.940 17.115 -22.295 1.00 42.06 181 ASP A C 1
ATOM 1486 O O . ASP A 1 181 ? -3.166 17.000 -22.361 1.00 42.06 181 ASP A O 1
ATOM 1490 N N . GLU A 1 182 ? -1.146 16.068 -22.585 1.00 43.91 182 GLU A N 1
ATOM 1491 C CA . GLU A 1 182 ? -1.645 14.753 -23.064 1.00 43.91 182 GLU A CA 1
ATOM 1492 C C . GLU A 1 182 ? -1.726 13.648 -21.983 1.00 43.91 182 GLU A C 1
ATOM 1494 O O . GLU A 1 182 ? -2.178 12.534 -22.256 1.00 43.91 182 GLU A O 1
ATOM 1499 N N . VAL A 1 183 ? -1.368 13.922 -20.722 1.00 45.09 183 VAL A N 1
ATOM 1500 C CA . VAL A 1 183 ? -1.269 12.892 -19.654 1.00 45.09 183 VAL A CA 1
ATOM 1501 C C . VAL A 1 183 ? -2.636 12.359 -19.160 1.00 45.09 183 VAL A C 1
ATOM 1503 O O . VAL A 1 183 ? -2.708 11.470 -18.306 1.00 45.09 183 VAL A O 1
ATOM 1506 N N . GLU A 1 184 ? -3.757 12.835 -19.704 1.00 46.19 184 GLU A N 1
ATOM 1507 C CA . GLU A 1 184 ? -5.082 12.648 -19.104 1.00 46.19 184 GLU A CA 1
ATOM 1508 C C . GLU A 1 184 ? -6.025 11.659 -19.809 1.00 46.19 184 GLU A C 1
ATOM 1510 O O . GLU A 1 184 ? -7.241 11.801 -19.733 1.00 46.19 184 GLU A O 1
ATOM 1515 N N . GLU A 1 185 ? -5.540 10.584 -20.432 1.00 44.81 185 GLU A N 1
ATOM 1516 C CA . GLU A 1 185 ? -6.462 9.669 -21.136 1.00 44.81 185 GLU A CA 1
ATOM 1517 C C . GLU A 1 185 ? -7.418 8.876 -20.210 1.00 44.81 185 GLU A C 1
ATOM 1519 O O . GLU A 1 185 ? -8.327 8.188 -20.668 1.00 44.81 185 GLU A O 1
ATOM 1524 N N . SER A 1 186 ? -7.283 8.982 -18.882 1.00 47.03 186 SER A N 1
ATOM 1525 C CA . SER A 1 186 ? -8.248 8.411 -17.921 1.00 47.03 186 SER A CA 1
ATOM 1526 C C . SER A 1 186 ? -8.729 9.374 -16.826 1.00 47.03 186 SER A C 1
ATOM 1528 O O . SER A 1 186 ? -9.540 8.970 -15.987 1.00 47.03 186 SER A O 1
ATOM 1530 N N . GLY A 1 187 ? -8.275 10.634 -16.825 1.00 52.72 187 GLY A N 1
ATOM 1531 C CA . GLY A 1 187 ? -8.637 11.620 -15.801 1.00 52.72 187 GLY A CA 1
ATOM 1532 C C . GLY A 1 187 ? -8.308 11.207 -14.349 1.00 52.72 187 GLY A C 1
ATOM 1533 O O . GLY A 1 187 ? -7.770 10.124 -14.088 1.00 52.72 187 GLY A O 1
ATOM 1534 N N . PRO A 1 188 ? -8.713 12.020 -13.354 1.00 55.50 188 PRO A N 1
ATOM 1535 C CA . PRO A 1 188 ? -8.563 11.719 -11.922 1.00 55.50 188 PRO A CA 1
ATOM 1536 C C . PRO A 1 188 ? -9.394 10.508 -11.446 1.00 55.50 188 PRO A C 1
ATOM 1538 O O . PRO A 1 188 ? -9.303 10.093 -10.289 1.00 55.50 188 PRO A O 1
ATOM 1541 N N . GLU A 1 189 ? -10.218 9.921 -12.321 1.00 66.06 189 GLU A N 1
ATOM 1542 C CA . GLU A 1 189 ? -11.135 8.822 -12.008 1.00 66.06 189 GLU A CA 1
ATOM 1543 C C . GLU A 1 189 ? -10.768 7.481 -12.665 1.00 66.06 189 GLU A C 1
ATOM 1545 O O . GLU A 1 189 ? -11.570 6.546 -12.615 1.00 66.06 189 GLU A O 1
ATOM 1550 N N . GLY A 1 190 ? -9.564 7.336 -13.235 1.00 66.38 190 GLY A N 1
ATOM 1551 C CA . GLY A 1 190 ? -9.121 6.101 -13.908 1.00 66.38 190 GLY A CA 1
ATOM 1552 C C . GLY A 1 190 ? -9.274 4.820 -13.069 1.00 66.38 190 GLY A C 1
ATOM 1553 O O . GLY A 1 190 ? -9.545 3.744 -13.597 1.00 66.38 190 GLY A O 1
ATOM 1554 N N . TRP A 1 191 ? -9.263 4.935 -11.737 1.00 72.25 191 TRP A N 1
ATOM 1555 C CA . TRP A 1 191 ? -9.552 3.839 -10.801 1.00 72.25 191 TRP A CA 1
ATOM 1556 C C . TRP A 1 191 ? -10.951 3.208 -10.965 1.00 72.25 191 TRP A C 1
ATOM 1558 O O . TRP A 1 191 ? -11.191 2.092 -10.487 1.00 72.25 191 TRP A O 1
ATOM 1568 N N . LYS A 1 192 ? -11.902 3.903 -11.605 1.00 76.19 192 LYS A N 1
ATOM 1569 C CA . LYS A 1 192 ? -13.240 3.374 -11.913 1.00 76.19 192 LYS A CA 1
ATOM 1570 C C . LYS A 1 192 ? -13.207 2.313 -13.010 1.00 76.19 192 LYS A C 1
ATOM 1572 O O . LYS A 1 192 ? -14.080 1.447 -13.000 1.00 76.19 192 LYS A O 1
ATOM 1577 N N . LEU A 1 193 ? -12.218 2.384 -13.901 1.00 74.75 193 LEU A N 1
ATOM 1578 C CA . LEU A 1 193 ? -12.003 1.444 -15.003 1.00 74.75 193 LEU A CA 1
ATOM 1579 C C . LEU A 1 193 ? -11.172 0.228 -14.581 1.00 74.75 193 LEU A C 1
ATOM 1581 O O . LEU A 1 193 ? -11.159 -0.769 -15.292 1.00 74.75 193 LEU A O 1
ATOM 1585 N N . ALA A 1 194 ? -10.511 0.300 -13.422 1.00 79.25 194 ALA A N 1
ATOM 1586 C CA . ALA A 1 194 ? -9.695 -0.784 -12.900 1.00 79.25 194 ALA A CA 1
ATOM 1587 C C . ALA A 1 194 ? -10.516 -2.060 -12.667 1.00 79.25 194 ALA A C 1
ATOM 1589 O O . ALA A 1 194 ? -11.600 -2.031 -12.060 1.00 79.25 194 ALA A O 1
ATOM 1590 N N . ASP A 1 195 ? -9.939 -3.187 -13.077 1.00 84.00 195 ASP A N 1
ATOM 1591 C CA . ASP A 1 195 ? -10.476 -4.506 -12.786 1.00 84.00 195 ASP A CA 1
ATOM 1592 C C . ASP A 1 195 ? -10.524 -4.739 -11.277 1.00 84.00 195 ASP A C 1
ATOM 1594 O O . ASP A 1 195 ? -9.682 -4.255 -10.515 1.00 84.00 195 ASP A O 1
ATOM 1598 N N . ARG A 1 196 ? -11.513 -5.520 -10.835 1.00 89.75 196 ARG A N 1
ATOM 1599 C CA . ARG A 1 196 ? -11.711 -5.844 -9.420 1.00 89.75 196 ARG A CA 1
ATOM 1600 C C . ARG A 1 196 ? -11.500 -7.323 -9.179 1.00 89.75 196 ARG A C 1
ATOM 1602 O O . ARG A 1 196 ? -12.191 -8.164 -9.750 1.00 89.75 196 ARG A O 1
ATOM 1609 N N . TYR A 1 197 ? -10.621 -7.623 -8.241 1.00 89.50 197 TYR A N 1
ATOM 1610 C CA . TYR A 1 197 ? -10.287 -8.977 -7.840 1.00 89.50 197 TYR A CA 1
ATOM 1611 C C . TYR A 1 197 ? -10.559 -9.153 -6.354 1.00 89.50 197 TYR A C 1
ATOM 1613 O O . TYR A 1 197 ? -10.313 -8.256 -5.550 1.00 89.50 197 TYR A O 1
ATOM 1621 N N . ARG A 1 198 ? -11.026 -10.336 -5.949 1.00 90.69 198 ARG A N 1
ATOM 1622 C CA . ARG A 1 198 ? -10.973 -10.689 -4.526 1.00 90.69 198 ARG A CA 1
ATOM 1623 C C . ARG A 1 198 ? -9.517 -10.698 -4.086 1.00 90.69 198 ARG A C 1
ATOM 1625 O O . ARG A 1 198 ? -8.677 -11.207 -4.821 1.00 90.69 198 ARG A O 1
ATOM 1632 N N . ILE A 1 199 ? -9.244 -10.195 -2.886 1.00 90.94 199 ILE A N 1
ATOM 1633 C CA . ILE A 1 199 ? -7.892 -10.125 -2.315 1.00 90.94 199 ILE A CA 1
ATOM 1634 C C . ILE A 1 199 ? -7.133 -11.457 -2.464 1.00 90.94 199 ILE A C 1
ATOM 1636 O O . ILE A 1 199 ? -6.133 -11.466 -3.179 1.00 90.94 199 ILE A O 1
ATOM 1640 N N . PRO A 1 200 ? -7.597 -12.602 -1.921 1.00 87.44 200 PRO A N 1
ATOM 1641 C CA . PRO A 1 200 ? -6.847 -13.857 -2.039 1.00 87.44 200 PRO A CA 1
ATOM 1642 C C . PRO A 1 200 ? -6.628 -14.277 -3.499 1.00 87.44 200 PRO A C 1
ATOM 1644 O O . PRO A 1 200 ? -5.524 -14.654 -3.876 1.00 87.44 200 PRO A O 1
ATOM 1647 N N . THR A 1 201 ? -7.649 -14.124 -4.348 1.00 87.31 201 THR A N 1
ATOM 1648 C CA . THR A 1 201 ? -7.553 -14.447 -5.777 1.00 87.31 201 THR A CA 1
ATOM 1649 C C . THR A 1 201 ? -6.514 -13.589 -6.490 1.00 87.31 201 THR A C 1
ATOM 1651 O O . THR A 1 201 ? -5.738 -14.119 -7.280 1.00 87.31 201 THR A O 1
ATOM 1654 N N . PHE A 1 202 ? -6.477 -12.283 -6.214 1.00 90.06 202 PHE A N 1
ATOM 1655 C CA . PHE A 1 202 ? -5.492 -11.376 -6.792 1.00 90.06 202 PHE A CA 1
ATOM 1656 C C . PHE A 1 202 ? -4.076 -11.804 -6.425 1.00 90.06 202 PHE A C 1
ATOM 1658 O O . PHE A 1 202 ? -3.246 -11.975 -7.308 1.00 90.06 202 PHE A O 1
ATOM 1665 N N . PHE A 1 203 ? -3.805 -12.015 -5.135 1.00 84.62 203 PHE A N 1
ATOM 1666 C CA . PHE A 1 203 ? -2.457 -12.336 -4.670 1.00 84.62 203 PHE A CA 1
ATOM 1667 C C . PHE A 1 203 ? -1.989 -13.729 -5.125 1.00 84.62 203 PHE A C 1
ATOM 1669 O O . PHE A 1 203 ? -0.805 -13.901 -5.422 1.00 84.62 203 PHE A O 1
ATOM 1676 N N . ASP A 1 204 ? -2.901 -14.694 -5.276 1.00 82.81 204 ASP A N 1
ATO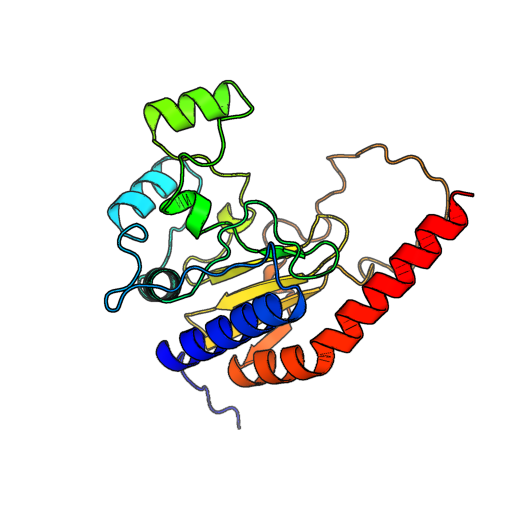M 1677 C CA . ASP A 1 204 ? -2.596 -15.996 -5.879 1.00 82.81 204 ASP A CA 1
ATOM 1678 C C . ASP A 1 204 ? -2.259 -15.879 -7.373 1.00 82.81 204 ASP A C 1
ATOM 1680 O O . ASP A 1 204 ? -1.286 -16.479 -7.840 1.00 82.81 204 ASP A O 1
ATOM 1684 N N . LEU A 1 205 ? -3.045 -15.104 -8.132 1.00 82.94 205 LEU A N 1
ATOM 1685 C CA . LEU A 1 205 ? -2.774 -14.826 -9.547 1.00 82.94 205 LEU A CA 1
ATOM 1686 C C . LEU A 1 205 ? -1.444 -14.093 -9.704 1.00 82.94 205 LEU A C 1
ATOM 1688 O O . LEU A 1 205 ? -0.596 -14.514 -10.487 1.00 82.94 205 LEU A O 1
ATOM 1692 N N . TRP A 1 206 ? -1.237 -13.050 -8.908 1.00 80.50 206 TRP A N 1
ATOM 1693 C CA . TRP A 1 206 ? -0.030 -12.244 -8.919 1.00 80.50 206 TRP A CA 1
ATOM 1694 C C . TRP A 1 206 ? 1.209 -13.092 -8.670 1.00 80.50 206 TRP A C 1
ATOM 1696 O O . TRP A 1 206 ? 2.130 -13.066 -9.475 1.00 80.50 206 TRP A O 1
ATOM 1706 N N . ARG A 1 207 ? 1.223 -13.919 -7.617 1.00 78.25 207 ARG A N 1
ATOM 1707 C CA . ARG A 1 207 ? 2.371 -14.784 -7.305 1.00 78.25 207 ARG A CA 1
ATOM 1708 C C . ARG A 1 207 ? 2.692 -15.759 -8.440 1.00 78.25 207 ARG A C 1
ATOM 1710 O O . ARG A 1 207 ? 3.861 -16.020 -8.706 1.00 78.25 207 ARG A O 1
ATOM 1717 N N . ARG A 1 208 ? 1.671 -16.310 -9.104 1.00 78.75 208 ARG A N 1
ATOM 1718 C CA . ARG A 1 208 ? 1.854 -17.235 -10.235 1.00 78.75 208 ARG A CA 1
ATOM 1719 C C . ARG A 1 208 ? 2.418 -16.545 -11.471 1.00 78.75 208 ARG A C 1
ATOM 1721 O O . ARG A 1 208 ? 3.250 -17.124 -12.162 1.00 78.75 208 ARG A O 1
ATOM 1728 N N . GLU A 1 209 ? 1.952 -15.335 -11.749 1.00 76.81 209 GLU A N 1
ATOM 1729 C CA . GLU A 1 209 ? 2.291 -14.598 -12.965 1.00 76.81 209 GLU A CA 1
ATOM 1730 C C . GLU A 1 209 ? 3.512 -13.684 -12.789 1.00 76.81 209 GLU A C 1
ATOM 1732 O O . GLU A 1 209 ? 4.089 -13.254 -13.786 1.00 76.81 209 GLU A O 1
ATOM 1737 N N . PHE A 1 210 ? 3.954 -13.438 -11.550 1.00 74.56 210 PHE A N 1
ATOM 1738 C CA . PHE A 1 210 ? 5.003 -12.470 -11.227 1.00 74.56 210 PHE A CA 1
ATOM 1739 C C . PHE A 1 210 ? 6.274 -12.684 -12.041 1.00 74.56 210 PHE A C 1
ATOM 1741 O O . PHE A 1 210 ? 6.727 -11.777 -12.727 1.00 74.56 210 PHE A O 1
ATOM 1748 N N . LEU A 1 211 ? 6.834 -13.898 -12.017 1.00 69.12 211 LEU A N 1
ATOM 1749 C CA . LEU A 1 211 ? 8.073 -14.192 -12.741 1.00 69.12 211 LEU A CA 1
ATOM 1750 C C . LEU A 1 211 ? 7.890 -14.091 -14.253 1.00 69.12 211 LEU A C 1
ATOM 1752 O O . LEU A 1 211 ? 8.816 -13.684 -14.945 1.00 69.12 211 LEU A O 1
ATOM 1756 N N . ARG A 1 212 ? 6.706 -14.426 -14.781 1.00 73.25 212 ARG A N 1
ATOM 1757 C CA . ARG A 1 212 ? 6.426 -14.251 -16.210 1.00 73.25 212 ARG A CA 1
ATOM 1758 C C . ARG A 1 212 ? 6.457 -12.769 -16.579 1.00 73.25 212 ARG A C 1
ATOM 1760 O O . ARG A 1 212 ? 7.082 -12.415 -17.572 1.00 73.25 212 ARG A O 1
ATOM 1767 N N . ILE A 1 213 ? 5.816 -11.921 -15.775 1.00 67.12 213 ILE A N 1
ATOM 1768 C CA . ILE A 1 213 ? 5.766 -10.469 -15.985 1.00 67.12 213 ILE A CA 1
ATOM 1769 C C . ILE A 1 213 ? 7.160 -9.847 -15.808 1.00 67.12 213 ILE A C 1
ATOM 1771 O O . ILE A 1 213 ? 7.604 -9.084 -16.664 1.00 67.12 213 ILE A O 1
ATOM 1775 N N . ALA A 1 214 ? 7.880 -10.220 -14.748 1.00 65.19 214 ALA A N 1
ATOM 1776 C CA . ALA A 1 214 ? 9.226 -9.734 -14.463 1.00 65.19 214 ALA A CA 1
ATOM 1777 C C . ALA A 1 214 ? 10.236 -10.143 -15.551 1.00 65.19 214 ALA A C 1
ATOM 1779 O O . ALA A 1 214 ? 11.017 -9.310 -16.007 1.00 65.19 214 ALA A O 1
ATOM 1780 N N . ASN A 1 215 ? 10.190 -11.393 -16.026 1.00 65.62 215 ASN A N 1
ATOM 1781 C CA . ASN A 1 215 ? 11.077 -11.868 -17.092 1.00 65.62 215 ASN A CA 1
ATOM 1782 C C . ASN A 1 215 ? 10.764 -11.205 -18.440 1.00 65.62 215 ASN A C 1
ATOM 1784 O O . ASN A 1 215 ? 11.687 -10.761 -19.119 1.00 65.62 215 ASN A O 1
ATOM 1788 N N . ALA A 1 216 ? 9.482 -11.073 -18.803 1.00 63.62 216 ALA A N 1
ATOM 1789 C CA . ALA A 1 216 ? 9.081 -10.386 -20.032 1.00 63.62 216 ALA A CA 1
ATOM 1790 C C . ALA A 1 216 ? 9.557 -8.922 -20.052 1.00 63.62 216 ALA A C 1
ATOM 1792 O O . ALA A 1 216 ? 9.959 -8.404 -21.092 1.00 63.62 216 ALA A O 1
ATOM 1793 N N . ALA A 1 217 ? 9.558 -8.256 -18.895 1.00 60.69 217 ALA A N 1
ATOM 1794 C CA . ALA A 1 217 ? 10.107 -6.913 -18.770 1.00 60.69 217 ALA A CA 1
ATOM 1795 C C . ALA A 1 217 ? 11.634 -6.855 -18.944 1.00 60.69 217 ALA A C 1
ATOM 1797 O O . ALA A 1 217 ? 12.142 -5.947 -19.599 1.00 60.69 217 ALA A O 1
ATOM 1798 N N . GLN A 1 218 ? 12.376 -7.819 -18.391 1.00 62.56 218 GLN A N 1
ATOM 1799 C CA . GLN A 1 218 ? 13.834 -7.871 -18.545 1.00 62.56 218 GLN A CA 1
ATOM 1800 C C . GLN A 1 218 ? 14.267 -8.167 -19.986 1.00 62.56 218 GLN A C 1
ATOM 1802 O O . GLN A 1 218 ? 15.243 -7.590 -20.461 1.00 62.56 218 GLN A O 1
ATOM 1807 N N . GLU A 1 219 ? 13.562 -9.061 -20.683 1.00 63.34 219 GLU A N 1
ATOM 1808 C CA . GLU A 1 219 ? 13.829 -9.367 -22.095 1.00 63.34 219 GLU A CA 1
ATOM 1809 C C . GLU A 1 219 ? 13.615 -8.135 -22.979 1.00 63.34 219 GLU A C 1
ATOM 1811 O O . GLU A 1 219 ? 14.464 -7.822 -23.811 1.00 63.34 219 GLU A O 1
ATOM 1816 N N . TRP A 1 220 ? 12.553 -7.371 -22.722 1.00 57.75 220 TRP A N 1
ATOM 1817 C CA . TRP A 1 220 ? 12.283 -6.113 -23.414 1.00 57.75 220 TRP A CA 1
ATOM 1818 C C . TRP A 1 220 ? 13.397 -5.069 -23.238 1.00 57.75 220 TRP A C 1
ATOM 1820 O O . TRP A 1 220 ? 13.785 -4.428 -24.211 1.00 57.75 220 TRP A O 1
ATOM 1830 N N . ASN A 1 221 ? 13.953 -4.908 -22.031 1.00 56.06 221 ASN A N 1
ATOM 1831 C CA . ASN A 1 221 ? 15.055 -3.962 -21.805 1.00 56.06 221 ASN A CA 1
ATOM 1832 C C . ASN A 1 221 ? 16.293 -4.307 -22.631 1.00 56.06 221 ASN A C 1
ATOM 1834 O O . ASN A 1 221 ? 16.872 -3.424 -23.256 1.00 56.06 221 ASN A O 1
ATOM 1838 N N . ARG A 1 222 ? 16.636 -5.597 -22.729 1.00 62.38 222 ARG A N 1
ATOM 1839 C CA . ARG A 1 222 ? 17.730 -6.029 -23.609 1.00 62.38 222 ARG A CA 1
ATOM 1840 C C . ARG A 1 222 ? 17.436 -5.704 -25.070 1.00 62.38 222 ARG A C 1
ATOM 1842 O O . ARG A 1 222 ? 18.349 -5.391 -25.822 1.00 62.38 222 ARG A O 1
ATOM 1849 N N . GLU A 1 223 ? 16.184 -5.802 -25.508 1.00 65.81 223 GLU A N 1
ATOM 1850 C CA . GLU A 1 223 ? 15.810 -5.439 -26.879 1.00 65.81 223 GLU A CA 1
ATOM 1851 C C . GLU A 1 223 ? 15.852 -3.931 -27.151 1.00 65.81 223 GLU A C 1
ATOM 1853 O O . GLU A 1 223 ? 16.023 -3.550 -28.308 1.00 65.81 223 GLU A O 1
ATOM 1858 N N . LEU A 1 224 ? 15.657 -3.087 -26.134 1.00 58.00 224 LEU A N 1
ATOM 1859 C CA . LEU A 1 224 ? 15.809 -1.635 -26.249 1.00 58.00 224 LEU A CA 1
ATOM 1860 C C . LEU A 1 224 ? 17.285 -1.233 -26.278 1.00 58.00 224 LEU A C 1
ATOM 1862 O O . LEU A 1 224 ? 17.682 -0.521 -27.192 1.00 58.00 224 LEU A O 1
ATOM 1866 N N . GLU A 1 225 ? 18.097 -1.763 -25.363 1.00 62.69 225 GLU A N 1
ATOM 1867 C CA . GLU A 1 225 ? 19.546 -1.512 -25.319 1.00 62.69 225 GLU A CA 1
ATOM 1868 C C . GLU A 1 225 ? 20.228 -1.921 -26.635 1.00 62.69 225 GLU A C 1
ATOM 1870 O O . GLU A 1 225 ? 21.036 -1.180 -27.178 1.00 62.69 225 GLU A O 1
ATOM 1875 N N . ASN A 1 226 ? 19.826 -3.052 -27.225 1.00 65.56 226 ASN A N 1
ATOM 1876 C CA . ASN A 1 226 ? 20.371 -3.518 -28.507 1.00 65.56 226 ASN A CA 1
ATOM 1877 C C . ASN A 1 226 ? 19.872 -2.738 -29.743 1.00 65.56 226 ASN A C 1
ATOM 1879 O O . ASN A 1 226 ? 20.295 -3.049 -30.855 1.00 65.56 226 ASN A O 1
ATOM 1883 N N . LYS A 1 227 ? 18.921 -1.806 -29.598 1.00 56.91 227 LYS A N 1
ATOM 1884 C CA . LYS A 1 227 ? 18.423 -0.952 -30.696 1.00 56.91 227 LYS A CA 1
ATOM 1885 C C . LYS A 1 227 ? 19.040 0.447 -30.689 1.00 56.91 227 LYS A C 1
ATOM 1887 O O . LYS A 1 227 ? 18.821 1.182 -31.650 1.00 56.91 227 LYS A O 1
ATOM 1892 N N . GLU A 1 228 ? 19.751 0.811 -29.625 1.00 53.19 228 GLU A N 1
ATOM 1893 C CA . GLU A 1 228 ? 20.457 2.091 -29.503 1.00 53.19 228 GLU A CA 1
ATOM 1894 C C . GLU A 1 228 ? 21.926 2.020 -29.982 1.00 53.19 228 GLU A C 1
ATOM 1896 O O . GLU A 1 228 ? 22.562 3.068 -30.103 1.00 53.19 228 GLU A O 1
ATOM 1901 N N . ASP A 1 229 ? 22.417 0.821 -30.336 1.00 45.78 229 ASP A N 1
ATOM 1902 C CA . ASP A 1 229 ? 23.707 0.544 -31.004 1.00 45.78 229 ASP A CA 1
ATOM 1903 C C . ASP A 1 229 ? 23.558 0.343 -32.531 1.00 45.78 229 ASP A C 1
ATOM 1905 O O . ASP A 1 229 ? 24.468 0.773 -33.285 1.00 45.78 229 ASP A O 1
#

pLDDT: mean 71.4, std 18.66, range [28.94, 96.44]

Secondary structure (DSSP, 8-state):
--------HHHHHHHHHHHHHHHHHHH-TT-PEEPPPTT--TTS-HHHHHHHHHTTS-SS---HHHHHHHHHS-EESSS---SBTTEEEP-HHHHHH-TTSS--SSHHHHHHHHHHS------GGGGS-TTEEE-EEEBTTB-EEEEEETTTTEEEEEE-SS--S-S-S----------GGG--TTGGGGGGTSEEEEHHHHHHHHHHHHHHHHHHHHHHHHHHHTT--